Protein AF-A0A9D5SGC6-F1 (afdb_monomer_lite)

Radius of gyration: 24.93 Å; chains: 1; bounding box: 43×73×82 Å

Sequence (195 aa):
MRKTLLVLLTLLLALSVHELPAASSRDKVYLLKKKQDEKCRLSMMRIYEHLKAYHAKKKAFPKLNNYSGLKELVKNGALPGDFVCDAYRGKKNKKLKDMTEKTNPFLYFGGINYAEAQRVCPNIPLLCDKPNSRHLNVLLADGNIISVDFKRMKRKISNCKDIVNLLNELYGYPADILEALRVKAGLMDKQLSGR

pLDDT: mean 79.36, std 16.66, range [38.06, 97.0]

Foldseek 3Di:
DDDDDDDDPPPPDPPPPPPPPDDDPVRVVVVVVVVLVVLQLQLLLLLVVLQVVCCVVPVFQQADKAVVRSVVSVVVPRPQPSHDRPLPPPPDPPGSVPDDSQNRQKTAQHGDNLVVCVVAPQQDFGMWGDDHPFWIWTQTSVRDIDIGTCVPPPDDDDFQLSVLVVSCVVRVDDPVSSVVSNVSRVVSRCVNVVD

Secondary structure (DSSP, 8-state):
-----------S------------HHHHHHHHHHHHHHHHHHHHHHHHHHHHHHHHHHSS--SS-HHHHHHHHHHTT--GGG---TTS-SS----GGG--TTT-SEEE-TT--HHHHHHH-TT-EEEEEPP-SSEEEEEETTS-EEEEEGGG-SS---SHHHHHHHHHHHH---HHHHHHHHHHHHHHHHHHHT-

Structure (mmCIF, N/CA/C/O backbone):
data_AF-A0A9D5SGC6-F1
#
_entry.id   AF-A0A9D5SGC6-F1
#
loop_
_atom_site.group_PDB
_atom_site.id
_atom_site.type_symbol
_atom_site.label_atom_id
_atom_site.label_alt_id
_atom_site.label_comp_id
_atom_site.label_asym_id
_atom_site.label_entity_id
_atom_site.label_seq_id
_atom_site.pdbx_PDB_ins_code
_atom_site.Cartn_x
_atom_site.Cartn_y
_atom_site.Cartn_z
_atom_site.occupancy
_atom_site.B_iso_or_equiv
_atom_site.auth_seq_id
_atom_site.auth_comp_id
_atom_site.auth_asym_id
_atom_site.auth_atom_id
_atom_site.pdbx_PDB_model_num
ATOM 1 N N . MET A 1 1 ? 24.708 -58.547 -65.793 1.00 38.06 1 MET A N 1
ATOM 2 C CA . MET A 1 1 ? 25.658 -57.946 -64.828 1.00 38.06 1 MET A CA 1
ATOM 3 C C . MET A 1 1 ? 25.145 -56.572 -64.414 1.00 38.06 1 MET A C 1
ATOM 5 O O . MET A 1 1 ? 24.751 -55.811 -65.278 1.00 38.06 1 MET A O 1
ATOM 9 N N . ARG A 1 2 ? 25.105 -56.351 -63.094 1.00 46.25 2 ARG A N 1
ATOM 10 C CA . ARG A 1 2 ? 24.808 -55.147 -62.283 1.00 46.25 2 ARG A CA 1
ATOM 11 C C . ARG A 1 2 ? 24.738 -53.756 -62.953 1.00 46.25 2 ARG A C 1
ATOM 13 O O . ARG A 1 2 ? 25.614 -53.433 -63.748 1.00 46.25 2 ARG A O 1
ATOM 20 N N . LYS A 1 3 ? 23.851 -52.928 -62.356 1.00 46.28 3 LYS A N 1
ATOM 21 C CA . LYS A 1 3 ? 23.718 -51.440 -62.281 1.00 46.28 3 LYS A CA 1
ATOM 22 C C . LYS A 1 3 ? 22.331 -51.051 -62.834 1.00 46.28 3 LYS A C 1
ATOM 24 O O . LYS A 1 3 ? 21.999 -51.495 -63.919 1.00 46.28 3 LYS A O 1
ATOM 29 N N . THR A 1 4 ? 21.406 -50.409 -62.109 1.00 51.31 4 THR A N 1
ATOM 30 C CA . THR A 1 4 ? 21.480 -49.076 -61.467 1.00 51.31 4 THR A CA 1
ATOM 31 C C . THR A 1 4 ? 20.263 -48.949 -60.520 1.00 51.31 4 THR A C 1
ATOM 33 O O . THR A 1 4 ? 19.130 -49.025 -60.976 1.00 51.31 4 THR A O 1
ATOM 36 N N . LEU A 1 5 ? 20.394 -49.166 -59.209 1.00 48.34 5 LEU A N 1
ATOM 37 C CA . LEU A 1 5 ? 20.501 -48.177 -58.120 1.00 48.34 5 LEU A CA 1
ATOM 38 C C . LEU A 1 5 ? 19.695 -46.862 -58.271 1.00 48.34 5 LEU A C 1
ATOM 40 O O . LEU A 1 5 ? 20.008 -46.041 -59.122 1.00 48.34 5 LEU A O 1
ATOM 44 N N . LEU A 1 6 ? 18.748 -46.685 -57.336 1.00 51.53 6 LEU A N 1
ATOM 45 C CA . LEU A 1 6 ? 18.187 -45.443 -56.776 1.00 51.53 6 LEU A CA 1
ATOM 46 C C . LEU A 1 6 ? 17.842 -44.299 -57.747 1.00 51.53 6 LEU A C 1
ATOM 48 O O . LEU A 1 6 ? 18.688 -43.476 -58.083 1.00 51.53 6 LEU A O 1
ATOM 52 N N . VAL A 1 7 ? 16.547 -44.126 -58.022 1.00 49.19 7 VAL A N 1
ATOM 53 C CA . VAL A 1 7 ? 15.990 -42.827 -58.424 1.00 49.19 7 VAL A CA 1
ATOM 54 C C . VAL A 1 7 ? 14.860 -42.458 -57.463 1.00 49.19 7 VAL A C 1
ATOM 56 O O . VAL A 1 7 ? 13.760 -42.993 -57.520 1.00 49.19 7 VAL A O 1
ATOM 59 N N . LEU A 1 8 ? 15.219 -41.549 -56.553 1.00 43.22 8 LEU A N 1
ATOM 60 C CA . LEU A 1 8 ? 14.396 -40.500 -55.953 1.00 43.22 8 LEU A CA 1
ATOM 61 C C . LEU A 1 8 ? 13.071 -40.905 -55.285 1.00 43.22 8 LEU A C 1
ATOM 63 O O . LEU A 1 8 ? 11.980 -40.572 -55.737 1.00 43.22 8 LEU A O 1
ATOM 67 N N . LEU A 1 9 ? 13.198 -41.452 -54.075 1.00 43.12 9 LEU A N 1
ATOM 68 C CA . LEU A 1 9 ? 12.221 -41.260 -53.001 1.00 43.12 9 LEU A CA 1
ATOM 69 C C . LEU A 1 9 ? 12.625 -40.022 -52.168 1.00 43.12 9 LEU A C 1
ATOM 71 O O . LEU A 1 9 ? 12.978 -40.126 -50.999 1.00 43.12 9 LEU A O 1
ATOM 75 N N . THR A 1 10 ? 12.653 -38.841 -52.790 1.00 45.88 10 THR A N 1
ATOM 76 C CA . THR A 1 10 ? 12.944 -37.552 -52.122 1.00 45.88 10 THR A CA 1
ATOM 77 C C . THR A 1 10 ? 11.908 -36.506 -52.517 1.00 45.88 10 THR A C 1
ATOM 79 O O . THR A 1 10 ? 12.240 -35.424 -52.989 1.00 45.88 10 THR A O 1
ATOM 82 N N . LEU A 1 11 ? 10.630 -36.851 -52.361 1.00 42.88 11 LEU A N 1
ATOM 83 C CA . LEU A 1 11 ? 9.509 -35.932 -52.573 1.00 42.88 11 LEU A CA 1
ATOM 84 C C . LEU A 1 11 ? 8.551 -35.925 -51.373 1.00 42.88 11 LEU A C 1
ATOM 86 O O . LEU A 1 11 ? 7.343 -35.871 -51.529 1.00 42.88 11 LEU A O 1
ATOM 90 N N . LEU A 1 12 ? 9.084 -36.026 -50.158 1.00 45.16 12 LEU A N 1
ATOM 91 C CA . LEU A 1 12 ? 8.328 -35.930 -48.909 1.00 45.16 12 LEU A CA 1
ATOM 92 C C . LEU A 1 12 ? 9.273 -35.329 -47.875 1.00 45.16 12 LEU A C 1
ATOM 94 O O . LEU A 1 12 ? 10.064 -36.059 -47.297 1.00 45.16 12 LEU A O 1
ATOM 98 N N . LEU A 1 13 ? 9.249 -33.997 -47.762 1.00 46.09 13 LEU A N 1
ATOM 99 C CA . LEU A 1 13 ? 9.717 -33.142 -46.650 1.00 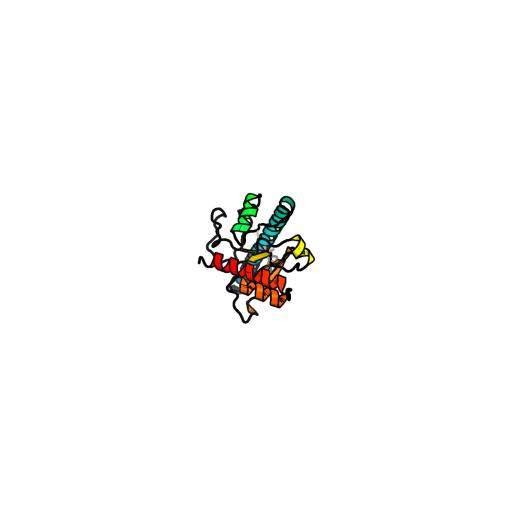46.09 13 LEU A CA 1
ATOM 100 C C . LEU A 1 13 ? 9.983 -31.712 -47.166 1.00 46.09 13 LEU A C 1
ATOM 102 O O . LEU A 1 13 ? 10.935 -31.051 -46.761 1.00 46.09 13 LEU A O 1
ATOM 106 N N . ALA A 1 14 ? 9.107 -31.173 -48.022 1.00 46.75 14 ALA A N 1
ATOM 107 C CA . ALA A 1 14 ? 8.903 -29.727 -48.040 1.00 46.75 14 ALA A CA 1
ATOM 108 C C . ALA A 1 14 ? 8.068 -29.395 -46.797 1.00 46.75 14 ALA A C 1
ATOM 110 O O . ALA A 1 14 ? 6.856 -29.203 -46.858 1.00 46.75 14 ALA A O 1
ATOM 111 N N . LEU A 1 15 ? 8.731 -29.459 -45.640 1.00 45.34 15 LEU A N 1
ATOM 112 C CA . LEU A 1 15 ? 8.231 -28.926 -44.387 1.00 45.34 15 LEU A CA 1
ATOM 113 C C . LEU A 1 15 ? 7.862 -27.475 -44.661 1.00 45.34 15 LEU A C 1
ATOM 115 O O . LEU A 1 15 ? 8.725 -26.629 -44.885 1.00 45.34 15 LEU A O 1
ATOM 119 N N . SER A 1 16 ? 6.566 -27.202 -44.647 1.00 49.44 16 SER A N 1
ATOM 120 C CA . SER A 1 16 ? 6.018 -25.873 -44.474 1.00 49.44 16 SER A CA 1
ATOM 121 C C . SER A 1 16 ? 6.442 -25.369 -43.095 1.00 49.44 16 SER A C 1
ATOM 123 O O . SER A 1 16 ? 5.664 -25.405 -42.140 1.00 49.44 16 SER A O 1
ATOM 125 N N . VAL A 1 17 ? 7.699 -24.936 -42.983 1.00 52.84 17 VAL A N 1
ATOM 126 C CA . VAL A 1 17 ? 8.181 -24.105 -41.887 1.00 52.84 17 VAL A CA 1
ATOM 127 C C . VAL A 1 17 ? 7.438 -22.787 -42.049 1.00 52.84 17 VAL A C 1
ATOM 129 O O . VAL A 1 17 ? 7.875 -21.882 -42.749 1.00 52.84 17 VAL A O 1
ATOM 132 N N . HIS A 1 18 ? 6.242 -22.713 -41.470 1.00 45.16 18 HIS A N 1
ATOM 133 C CA . HIS A 1 18 ? 5.611 -21.433 -41.213 1.00 45.16 18 HIS A CA 1
ATOM 134 C C . HIS A 1 18 ? 6.528 -20.745 -40.208 1.00 45.16 18 HIS A C 1
ATOM 136 O O . HIS A 1 18 ? 6.517 -21.075 -39.020 1.00 45.16 18 HIS A O 1
ATOM 142 N N . GLU A 1 19 ? 7.391 -19.860 -40.703 1.00 49.84 19 GLU A N 1
ATOM 143 C CA . GLU A 1 19 ? 8.139 -18.938 -39.866 1.00 49.84 19 GLU A CA 1
ATOM 144 C C . GLU A 1 19 ? 7.118 -18.173 -39.024 1.00 49.84 19 GLU A C 1
ATOM 146 O O . GLU A 1 19 ? 6.373 -17.323 -39.515 1.00 49.84 19 GLU A O 1
ATOM 151 N N . LEU A 1 20 ? 7.031 -18.529 -37.740 1.00 54.72 20 LEU A N 1
ATOM 152 C CA . LEU A 1 20 ? 6.287 -17.747 -36.766 1.00 54.72 20 LEU A CA 1
ATOM 153 C C . LEU A 1 20 ? 6.844 -16.319 -36.832 1.00 54.72 20 LEU A C 1
ATOM 155 O O . LEU A 1 20 ? 8.052 -16.145 -36.637 1.00 54.72 20 LEU A O 1
ATOM 159 N N . PRO A 1 21 ? 6.011 -15.299 -37.103 1.00 55.56 21 PRO A N 1
ATOM 160 C CA . PRO A 1 21 ? 6.498 -13.941 -37.255 1.00 55.56 21 PRO A CA 1
ATOM 161 C C . PRO A 1 21 ? 7.218 -13.532 -35.971 1.00 55.56 21 PRO A C 1
ATOM 163 O O . PRO A 1 21 ? 6.662 -13.589 -34.869 1.00 55.56 21 PRO A O 1
ATOM 166 N N . ALA A 1 22 ? 8.490 -13.159 -36.109 1.00 57.34 22 ALA A N 1
ATOM 167 C CA . ALA A 1 22 ? 9.314 -12.732 -34.995 1.00 57.34 22 ALA A CA 1
ATOM 168 C C . ALA A 1 22 ? 8.639 -11.540 -34.300 1.00 57.34 22 ALA A C 1
ATOM 170 O O . ALA A 1 22 ? 8.523 -10.459 -34.876 1.00 57.34 22 ALA A O 1
ATOM 171 N N . ALA A 1 23 ? 8.188 -11.743 -33.057 1.00 60.25 23 ALA A N 1
ATOM 172 C CA . ALA A 1 23 ? 7.525 -10.709 -32.267 1.00 60.25 23 ALA A CA 1
ATOM 173 C C . ALA A 1 23 ? 8.346 -9.410 -32.278 1.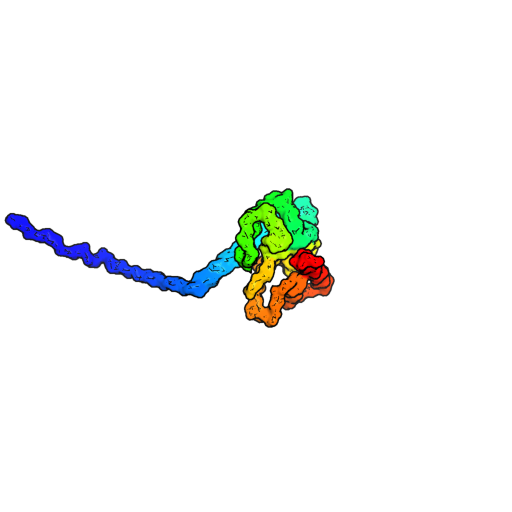00 60.25 23 ALA A C 1
ATOM 175 O O . ALA A 1 23 ? 9.556 -9.430 -31.996 1.00 60.25 23 ALA A O 1
ATOM 176 N N . SER A 1 24 ? 7.688 -8.291 -32.591 1.00 70.56 24 SER A N 1
ATOM 177 C CA . SER A 1 24 ? 8.352 -6.999 -32.733 1.00 70.56 24 SER A CA 1
ATOM 178 C C . SER A 1 24 ? 9.044 -6.597 -31.424 1.00 70.56 24 SER A C 1
ATOM 180 O O . SER A 1 24 ? 8.679 -7.027 -30.322 1.00 70.56 24 SER A O 1
ATOM 182 N N . SER A 1 25 ? 10.056 -5.731 -31.506 1.00 70.62 25 SER A N 1
ATOM 183 C CA . SER A 1 25 ? 10.753 -5.213 -30.318 1.00 70.62 25 SER A CA 1
ATOM 184 C C . SER A 1 25 ? 9.795 -4.548 -29.315 1.00 70.62 25 SER A C 1
ATOM 186 O O . SER A 1 25 ? 10.023 -4.613 -28.105 1.00 70.62 25 SER A O 1
ATOM 188 N N . ARG A 1 26 ? 8.680 -3.973 -29.791 1.00 69.88 26 ARG A N 1
ATOM 189 C CA . ARG A 1 26 ? 7.622 -3.383 -28.956 1.00 69.88 26 ARG A CA 1
ATOM 190 C C . ARG A 1 26 ? 6.831 -4.444 -28.189 1.00 69.88 26 ARG A C 1
ATOM 192 O O . ARG A 1 26 ? 6.590 -4.252 -26.995 1.00 69.88 26 ARG A O 1
ATOM 199 N N . ASP A 1 27 ? 6.521 -5.573 -28.819 1.00 73.75 27 ASP A N 1
ATOM 200 C CA . ASP A 1 27 ? 5.776 -6.674 -28.194 1.00 73.75 27 ASP A CA 1
ATOM 201 C C . ASP A 1 27 ? 6.595 -7.341 -27.090 1.00 73.75 27 ASP A C 1
ATOM 203 O O . ASP A 1 27 ? 6.102 -7.564 -25.983 1.00 73.75 27 ASP A O 1
ATOM 207 N N . LYS A 1 28 ? 7.896 -7.556 -27.328 1.00 74.25 28 LYS A N 1
ATOM 208 C CA . LYS A 1 28 ? 8.820 -8.075 -26.305 1.00 74.25 28 LYS A CA 1
ATOM 209 C C . LYS A 1 28 ? 8.895 -7.148 -25.087 1.00 74.25 28 LYS A C 1
ATOM 211 O O . LYS A 1 28 ? 8.837 -7.604 -23.945 1.00 74.25 28 LYS A O 1
ATOM 216 N N . VAL A 1 29 ? 8.975 -5.836 -25.318 1.00 76.06 29 VAL A N 1
ATOM 217 C CA . VAL A 1 29 ? 8.999 -4.818 -24.256 1.00 76.06 29 VAL A CA 1
ATOM 218 C C . VAL A 1 29 ? 7.672 -4.762 -23.490 1.00 76.06 29 VAL A C 1
ATOM 220 O O . VAL A 1 29 ? 7.682 -4.537 -22.279 1.00 76.06 29 VAL A O 1
ATOM 223 N N . TYR A 1 30 ? 6.537 -4.949 -24.161 1.00 76.38 30 TYR A N 1
ATOM 224 C CA . TYR A 1 30 ? 5.226 -5.032 -23.518 1.00 76.38 30 TYR A CA 1
ATOM 225 C C . TYR A 1 30 ? 5.111 -6.285 -22.636 1.00 76.38 30 TYR A C 1
ATOM 227 O O . TYR A 1 30 ? 4.797 -6.169 -21.449 1.00 76.38 30 TYR A O 1
ATOM 235 N N . LEU A 1 31 ? 5.466 -7.458 -23.168 1.00 78.38 31 LEU A N 1
ATOM 236 C CA . LEU A 1 31 ? 5.416 -8.736 -22.452 1.00 78.38 31 LEU A CA 1
ATOM 237 C C . LEU A 1 31 ? 6.304 -8.750 -21.204 1.00 78.38 31 LEU A C 1
ATOM 239 O O . LEU A 1 31 ? 5.868 -9.202 -20.147 1.00 78.38 31 LEU A O 1
ATOM 243 N N . LEU A 1 32 ? 7.527 -8.218 -21.288 1.00 76.81 32 LEU A N 1
ATOM 244 C CA . LEU A 1 32 ? 8.422 -8.111 -20.129 1.00 76.81 32 LEU A CA 1
ATOM 245 C C . LEU A 1 32 ? 7.795 -7.295 -18.998 1.00 76.81 32 LEU A C 1
ATOM 247 O O . LEU A 1 32 ? 7.901 -7.664 -17.833 1.00 76.81 32 LEU A O 1
ATOM 251 N N . LYS A 1 33 ? 7.115 -6.201 -19.336 1.00 74.88 33 LYS A N 1
ATOM 252 C CA . LYS A 1 33 ? 6.504 -5.315 -18.344 1.00 74.88 33 LYS A CA 1
ATOM 253 C C . LYS A 1 33 ? 5.254 -5.920 -17.728 1.00 74.88 33 LYS A C 1
ATOM 255 O O . LYS A 1 33 ? 5.074 -5.792 -16.526 1.00 74.88 33 LYS A O 1
ATOM 260 N N . LYS A 1 34 ? 4.447 -6.627 -18.525 1.00 80.44 34 LYS A N 1
ATOM 261 C CA . LYS A 1 34 ? 3.320 -7.418 -18.020 1.00 80.44 34 LYS A CA 1
ATOM 262 C C . LYS A 1 34 ? 3.797 -8.466 -17.007 1.00 80.44 34 LYS A C 1
ATOM 264 O O . LYS A 1 34 ? 3.238 -8.562 -15.925 1.00 80.44 34 LYS A O 1
ATOM 269 N N . LYS A 1 35 ? 4.893 -9.174 -17.307 1.00 81.06 35 LYS A N 1
ATOM 270 C CA . LYS A 1 35 ? 5.509 -10.127 -16.366 1.00 81.06 35 LYS A CA 1
ATOM 271 C C . LYS A 1 35 ? 6.028 -9.457 -15.089 1.00 81.06 35 LYS A C 1
ATOM 273 O O . LYS A 1 35 ? 5.924 -10.032 -14.013 1.00 81.06 35 LYS A O 1
ATOM 278 N N . GLN A 1 36 ? 6.621 -8.266 -15.189 1.00 78.81 36 GLN A N 1
ATOM 279 C CA . GLN A 1 36 ? 7.083 -7.514 -14.011 1.00 78.81 36 GLN A CA 1
ATOM 280 C C . GLN A 1 36 ? 5.917 -7.095 -13.112 1.00 78.81 36 GLN A C 1
ATOM 282 O O . GLN A 1 36 ? 6.016 -7.223 -11.896 1.00 78.81 36 GLN A O 1
ATOM 287 N N . ASP A 1 37 ? 4.828 -6.628 -13.717 1.00 81.56 37 ASP A N 1
ATOM 288 C CA . ASP A 1 37 ? 3.602 -6.249 -13.022 1.00 81.56 37 ASP A CA 1
ATOM 289 C C . ASP A 1 37 ? 2.965 -7.434 -12.284 1.00 81.56 37 ASP A C 1
ATOM 291 O O . ASP A 1 37 ? 2.689 -7.370 -11.088 1.00 81.56 37 ASP A O 1
ATOM 295 N N . GLU A 1 38 ? 2.835 -8.565 -12.974 1.00 85.25 38 GLU A N 1
ATOM 296 C CA . GLU A 1 38 ? 2.316 -9.806 -12.403 1.00 85.25 38 GLU A CA 1
ATOM 297 C C . GLU A 1 38 ? 3.117 -10.258 -11.174 1.00 85.25 38 GLU A C 1
ATOM 299 O O . GLU A 1 38 ? 2.533 -10.610 -10.150 1.00 85.25 38 GLU A O 1
ATOM 304 N N . LYS A 1 39 ? 4.452 -10.161 -11.216 1.00 83.06 39 LYS A N 1
ATOM 305 C CA . LYS A 1 39 ? 5.291 -10.444 -10.042 1.00 83.06 39 LYS A CA 1
ATOM 306 C C . LYS A 1 39 ? 4.995 -9.511 -8.868 1.00 83.06 39 LYS A C 1
ATOM 308 O O . LYS A 1 39 ? 4.896 -9.994 -7.744 1.00 83.06 39 LYS A O 1
ATOM 313 N N . CYS A 1 40 ? 4.837 -8.206 -9.117 1.00 85.25 40 CYS A N 1
ATOM 314 C CA . CYS A 1 40 ? 4.480 -7.251 -8.066 1.00 85.25 40 CYS A CA 1
ATOM 315 C C . CYS A 1 40 ? 3.155 -7.655 -7.406 1.00 85.25 40 CYS A C 1
ATOM 317 O O . CYS A 1 40 ? 3.082 -7.732 -6.181 1.00 85.25 40 CYS A O 1
ATOM 319 N N . ARG A 1 41 ? 2.139 -7.990 -8.212 1.00 89.88 41 ARG A N 1
ATOM 320 C CA . ARG A 1 41 ? 0.823 -8.436 -7.729 1.00 89.88 41 ARG A CA 1
ATOM 321 C C . ARG A 1 41 ? 0.914 -9.733 -6.922 1.00 89.88 41 ARG A C 1
ATOM 323 O O . ARG A 1 41 ? 0.359 -9.801 -5.830 1.00 89.88 41 ARG A O 1
ATOM 330 N N . LEU A 1 42 ? 1.665 -10.728 -7.396 1.00 88.31 42 LEU A N 1
ATOM 331 C CA . LEU A 1 42 ? 1.898 -11.975 -6.657 1.00 88.31 42 LEU A CA 1
ATOM 332 C C . LEU A 1 42 ? 2.564 -11.718 -5.299 1.00 88.31 42 LEU A C 1
ATOM 334 O O . LEU A 1 42 ? 2.163 -12.303 -4.294 1.00 88.31 42 LEU A O 1
ATOM 338 N N . SER A 1 43 ? 3.544 -10.814 -5.237 1.00 87.88 43 SER A N 1
ATOM 339 C CA . SER A 1 43 ? 4.153 -10.415 -3.967 1.00 87.88 43 SER A CA 1
ATOM 340 C C . SER A 1 43 ? 3.174 -9.682 -3.051 1.00 87.88 43 SER A C 1
ATOM 342 O O . SER A 1 43 ? 3.171 -9.958 -1.855 1.00 87.88 43 SER A O 1
ATOM 344 N N . MET A 1 44 ? 2.303 -8.814 -3.574 1.00 91.44 44 MET A N 1
ATOM 345 C CA . MET A 1 44 ? 1.242 -8.187 -2.772 1.00 91.44 44 MET A CA 1
ATOM 346 C C . MET A 1 44 ? 0.274 -9.219 -2.192 1.00 91.44 44 MET A C 1
ATOM 348 O O . MET A 1 44 ? -0.052 -9.134 -1.012 1.00 91.44 44 MET A O 1
ATOM 352 N N . MET A 1 45 ? -0.139 -10.218 -2.979 1.00 91.94 45 MET A N 1
ATOM 353 C CA . MET A 1 45 ? -0.989 -11.308 -2.487 1.00 91.94 45 MET A CA 1
ATOM 354 C C . MET A 1 45 ? -0.300 -12.085 -1.362 1.00 91.94 45 MET A C 1
ATOM 356 O O . MET A 1 45 ? -0.907 -12.346 -0.329 1.00 91.94 45 MET A O 1
ATOM 360 N N . ARG A 1 46 ? 0.993 -12.398 -1.504 1.00 89.31 46 ARG A N 1
ATOM 361 C CA . ARG A 1 46 ? 1.762 -13.051 -0.430 1.00 89.31 46 ARG A CA 1
ATOM 362 C C . ARG A 1 46 ? 1.849 -12.183 0.824 1.00 89.31 46 ARG A C 1
ATOM 364 O O . ARG A 1 46 ? 1.657 -12.688 1.927 1.00 89.31 46 ARG A O 1
ATOM 371 N N . ILE A 1 47 ? 2.093 -10.877 0.674 1.00 89.88 47 ILE A N 1
ATOM 372 C CA . ILE A 1 47 ? 2.063 -9.929 1.801 1.00 89.88 47 ILE A CA 1
ATOM 373 C C . ILE A 1 47 ? 0.687 -9.952 2.472 1.00 89.88 47 ILE A C 1
ATOM 375 O O . ILE A 1 47 ? 0.619 -9.986 3.699 1.00 89.88 47 ILE A O 1
ATOM 379 N N . TYR A 1 48 ? -0.397 -9.977 1.695 1.00 92.69 48 TYR A N 1
ATOM 380 C CA . TYR A 1 48 ? -1.758 -10.051 2.220 1.00 92.69 48 TYR A CA 1
ATOM 381 C C . TYR A 1 48 ? -2.000 -11.317 3.048 1.00 92.69 48 TYR A C 1
ATOM 383 O O . TYR A 1 48 ? -2.527 -11.232 4.156 1.00 92.69 48 TYR A O 1
ATOM 391 N N . GLU A 1 49 ? -1.551 -12.482 2.577 1.00 90.81 49 GLU A N 1
ATOM 392 C CA . GLU A 1 49 ? -1.633 -13.725 3.355 1.00 90.81 49 GLU A CA 1
ATOM 393 C C . GLU A 1 49 ? -0.866 -13.623 4.682 1.00 90.81 49 GLU A C 1
ATOM 395 O O . GLU A 1 49 ? -1.379 -14.009 5.736 1.00 90.81 49 GLU A O 1
ATOM 400 N N . HIS A 1 50 ? 0.325 -13.019 4.674 1.00 90.75 50 HIS A N 1
ATOM 401 C CA . HIS A 1 50 ? 1.073 -12.770 5.907 1.00 90.75 50 HIS A CA 1
ATOM 402 C C . HIS A 1 50 ? 0.387 -11.761 6.832 1.00 90.75 50 HIS A C 1
ATOM 404 O O . HIS A 1 50 ? 0.410 -11.950 8.049 1.00 90.75 50 HIS A O 1
ATOM 410 N N . LEU A 1 51 ? -0.255 -10.722 6.290 1.00 91.56 51 LEU A N 1
ATOM 411 C CA . LEU A 1 51 ? -1.066 -9.781 7.064 1.00 91.56 51 LEU A CA 1
ATOM 412 C C . LEU A 1 51 ? -2.243 -10.499 7.733 1.00 91.56 51 LEU A C 1
ATOM 414 O O . LEU A 1 51 ? -2.451 -10.327 8.935 1.00 91.56 51 LEU A O 1
ATOM 418 N N . LYS A 1 52 ? -2.965 -11.360 7.006 1.00 91.44 52 LYS A N 1
ATOM 419 C CA . LYS A 1 52 ? -4.054 -12.178 7.565 1.00 91.44 52 LYS A CA 1
ATOM 420 C C . LYS A 1 52 ? -3.557 -13.116 8.664 1.00 91.44 52 LYS A C 1
ATOM 422 O O . LYS A 1 52 ? -4.159 -13.168 9.736 1.00 91.44 52 LYS A O 1
ATOM 427 N N . ALA A 1 53 ? -2.435 -13.804 8.449 1.00 90.06 53 ALA A N 1
ATOM 428 C CA . ALA A 1 53 ? -1.830 -14.669 9.461 1.00 90.06 53 ALA A CA 1
ATOM 429 C C . ALA A 1 53 ? -1.378 -13.882 10.706 1.00 90.06 53 ALA A C 1
ATOM 431 O O . ALA A 1 53 ? -1.571 -14.333 11.838 1.00 90.06 53 ALA A O 1
ATOM 432 N N . TYR A 1 54 ? -0.814 -12.686 10.513 1.00 90.94 54 TYR A N 1
ATOM 433 C CA . TYR A 1 54 ? -0.450 -11.779 11.599 1.00 90.94 54 TYR A CA 1
ATOM 434 C C . TYR A 1 54 ? -1.693 -11.341 12.386 1.00 90.94 54 TYR A C 1
ATOM 436 O O . TYR A 1 54 ? -1.719 -11.468 13.610 1.00 90.94 54 TYR A O 1
ATOM 444 N N . HIS A 1 55 ? -2.757 -10.918 11.698 1.00 90.94 55 HIS A N 1
ATOM 445 C CA . HIS A 1 55 ? -4.034 -10.548 12.310 1.00 90.94 55 HIS A CA 1
ATOM 446 C C . HIS A 1 55 ? -4.670 -11.702 13.088 1.00 90.94 55 HIS A C 1
ATOM 448 O O . HIS A 1 55 ? -5.132 -11.500 14.207 1.00 90.94 55 HIS A O 1
ATOM 454 N N . ALA A 1 56 ? -4.651 -12.926 12.556 1.00 90.31 56 ALA A N 1
ATOM 455 C CA . ALA A 1 56 ? -5.195 -14.091 13.251 1.00 90.31 56 ALA A CA 1
ATOM 456 C C . ALA A 1 56 ? -4.555 -14.284 14.642 1.00 90.31 56 ALA A C 1
ATOM 458 O O . ALA A 1 56 ? -5.267 -14.575 15.610 1.00 90.31 56 ALA A O 1
ATOM 459 N N . LYS A 1 57 ? -3.238 -14.043 14.741 1.00 90.44 57 LYS A N 1
ATOM 460 C CA . LYS A 1 57 ? -2.436 -14.166 15.969 1.00 90.44 57 LYS A CA 1
ATOM 461 C C . LYS A 1 57 ? -2.509 -12.939 16.882 1.00 90.44 57 LYS A C 1
ATOM 463 O O . LYS A 1 57 ? -2.534 -13.090 18.098 1.00 90.44 57 LYS A O 1
ATOM 468 N N . LYS A 1 58 ? -2.482 -11.729 16.318 1.00 90.56 58 LYS A N 1
ATOM 469 C CA . LYS A 1 58 ? -2.322 -10.462 17.062 1.00 90.56 58 LYS A CA 1
ATOM 470 C C . LYS A 1 58 ? -3.601 -9.631 17.169 1.00 90.56 58 LYS A C 1
ATOM 472 O O . LYS A 1 58 ? -3.588 -8.609 17.843 1.00 90.56 58 LYS A O 1
ATOM 477 N N . LYS A 1 59 ? -4.681 -10.053 16.505 1.00 90.12 59 LYS A N 1
ATOM 478 C CA . LYS A 1 59 ? -5.978 -9.356 16.405 1.00 90.12 59 LYS A CA 1
ATOM 479 C C . LYS A 1 59 ? -5.885 -7.927 15.850 1.00 90.12 59 LYS A C 1
ATOM 481 O O . LYS A 1 59 ? -6.772 -7.114 16.064 1.00 90.12 59 LYS A O 1
ATOM 486 N N . ALA A 1 60 ? -4.803 -7.624 15.137 1.00 90.19 60 ALA A N 1
ATOM 487 C CA . ALA A 1 60 ? -4.553 -6.350 14.477 1.00 90.19 60 ALA A CA 1
ATOM 488 C C . ALA A 1 60 ? -3.519 -6.550 13.364 1.00 90.19 60 ALA A C 1
ATOM 490 O O . ALA A 1 60 ? -2.732 -7.494 13.423 1.00 90.19 60 ALA A O 1
ATOM 491 N N . PHE A 1 61 ? -3.490 -5.657 12.377 1.00 92.44 61 PHE A N 1
ATOM 492 C CA . PHE A 1 61 ? -2.357 -5.538 11.458 1.00 92.44 61 PHE A CA 1
ATOM 493 C C . PHE A 1 61 ? -1.186 -4.769 12.098 1.00 92.44 61 PHE A C 1
ATOM 495 O O . PHE A 1 61 ? -1.394 -4.063 13.092 1.00 92.44 61 PHE A O 1
ATOM 502 N N . PRO A 1 62 ? 0.047 -4.890 11.560 1.00 93.19 62 PRO A N 1
ATOM 503 C CA . PRO A 1 62 ? 1.180 -4.074 11.994 1.00 93.19 62 PRO A CA 1
ATOM 504 C C . PRO A 1 62 ? 0.840 -2.581 12.000 1.00 93.19 62 PRO A C 1
ATOM 506 O O . PRO A 1 62 ? 0.222 -2.061 11.071 1.00 93.19 62 PRO A O 1
ATOM 509 N N . LYS A 1 63 ? 1.220 -1.878 13.071 1.00 93.69 63 LYS A N 1
ATOM 510 C CA . LYS A 1 63 ? 0.796 -0.484 13.286 1.00 93.69 63 LYS A CA 1
ATOM 511 C C . LYS A 1 63 ? 1.617 0.516 12.478 1.00 93.69 63 LYS A C 1
ATOM 513 O O . LYS A 1 63 ? 1.097 1.556 12.078 1.00 93.69 63 LYS A O 1
ATOM 518 N N . LEU A 1 64 ? 2.897 0.216 12.274 1.00 92.88 64 LEU A N 1
ATOM 519 C CA . LEU A 1 64 ? 3.833 1.110 11.603 1.00 92.88 64 LEU A CA 1
ATOM 520 C C . LEU A 1 64 ? 3.606 1.107 10.088 1.00 92.88 64 LEU A C 1
ATOM 522 O O . LEU A 1 64 ? 3.210 0.101 9.510 1.00 92.88 64 LEU A O 1
ATOM 526 N N . ASN A 1 65 ? 3.871 2.236 9.438 1.00 92.88 65 ASN A N 1
ATOM 527 C CA . ASN A 1 65 ? 3.750 2.348 7.986 1.00 92.88 65 ASN A CA 1
ATOM 528 C C . ASN A 1 65 ? 4.989 1.792 7.265 1.00 92.88 65 ASN A C 1
ATOM 530 O O . ASN A 1 65 ? 6.029 1.544 7.880 1.00 92.88 65 AS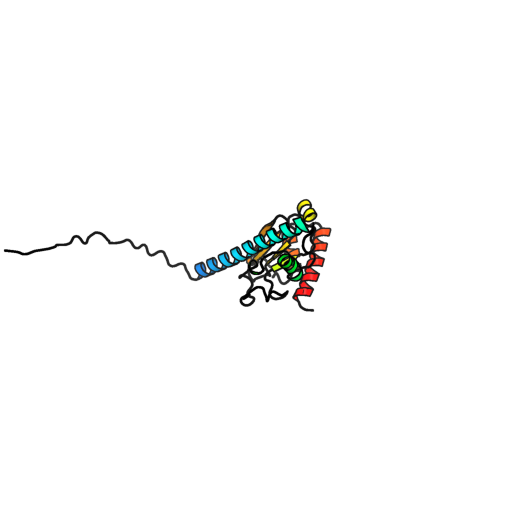N A O 1
ATOM 534 N N . ASN A 1 66 ? 4.877 1.672 5.941 1.00 90.25 66 ASN A N 1
ATOM 535 C CA . ASN A 1 66 ? 5.971 1.383 5.015 1.00 90.25 66 ASN A CA 1
ATOM 536 C C . ASN A 1 66 ? 6.818 0.169 5.442 1.00 90.25 66 ASN A C 1
ATOM 538 O O . ASN A 1 66 ? 6.274 -0.867 5.832 1.00 90.25 66 ASN A O 1
ATOM 542 N N . TYR A 1 67 ? 8.146 0.255 5.320 1.00 87.81 67 TYR A N 1
ATOM 543 C CA . TYR A 1 67 ? 9.017 -0.875 5.616 1.00 87.81 67 TYR A CA 1
ATOM 544 C C . TYR A 1 67 ? 8.967 -1.256 7.096 1.00 87.81 67 TYR A C 1
ATOM 546 O O . TYR A 1 67 ? 8.977 -2.442 7.417 1.00 87.81 67 TYR A O 1
ATOM 554 N N . SER A 1 68 ? 8.865 -0.275 7.991 1.00 88.88 68 SER A N 1
ATOM 555 C CA . SER A 1 68 ? 8.798 -0.506 9.434 1.00 88.88 68 SER A CA 1
ATOM 556 C C . SER A 1 68 ? 7.653 -1.446 9.825 1.00 88.88 68 SER A C 1
ATOM 558 O O . SER A 1 68 ? 7.880 -2.367 10.608 1.00 88.88 68 SER A O 1
ATOM 560 N N . GLY A 1 69 ? 6.467 -1.290 9.226 1.00 90.25 69 GLY A N 1
ATOM 561 C CA . GLY A 1 69 ? 5.345 -2.216 9.427 1.00 90.25 69 GLY A CA 1
ATOM 562 C C . GLY A 1 69 ? 5.561 -3.581 8.782 1.00 90.25 69 GLY A C 1
ATOM 563 O O . GLY A 1 69 ? 5.362 -4.615 9.418 1.00 90.25 69 GLY A O 1
ATOM 564 N N . LEU A 1 70 ? 6.039 -3.613 7.535 1.00 88.75 70 LEU A N 1
ATOM 565 C CA . LEU A 1 70 ? 6.298 -4.875 6.828 1.00 88.75 70 LEU A CA 1
ATOM 566 C C . LEU A 1 70 ? 7.395 -5.716 7.503 1.00 88.75 70 LEU A C 1
ATOM 568 O O . LEU A 1 70 ? 7.341 -6.946 7.477 1.00 88.75 70 LEU A O 1
ATOM 572 N N . LYS A 1 71 ? 8.364 -5.082 8.172 1.00 86.62 71 LYS A N 1
ATOM 573 C CA . LYS A 1 71 ? 9.406 -5.760 8.956 1.00 86.62 71 LYS A CA 1
ATOM 574 C C . LYS A 1 71 ? 8.823 -6.565 10.122 1.00 86.62 71 LYS A C 1
ATOM 576 O O . LYS A 1 71 ? 9.412 -7.573 10.517 1.00 86.62 71 LYS A O 1
ATOM 581 N N . GLU A 1 72 ? 7.669 -6.171 10.662 1.00 88.25 72 GLU A N 1
ATOM 582 C CA . GLU A 1 72 ? 6.973 -6.949 11.693 1.00 88.25 72 GLU A CA 1
ATOM 583 C C . GLU A 1 72 ? 6.440 -8.280 11.145 1.00 88.25 72 GLU A C 1
ATOM 585 O O . GLU A 1 72 ? 6.440 -9.276 11.870 1.00 88.25 72 GLU A O 1
ATOM 590 N N . LEU A 1 73 ? 6.064 -8.343 9.862 1.00 84.62 73 LEU A N 1
ATOM 591 C CA . LEU A 1 73 ? 5.651 -9.594 9.214 1.00 84.62 73 LEU A CA 1
ATOM 592 C C . LEU A 1 73 ? 6.825 -10.573 9.111 1.00 84.62 73 LEU A C 1
ATOM 594 O O . LEU A 1 73 ? 6.677 -11.752 9.430 1.00 84.62 73 LEU A O 1
ATOM 598 N N . VAL A 1 74 ? 8.013 -10.069 8.757 1.00 76.62 74 VAL A N 1
ATOM 599 C CA . VAL A 1 74 ? 9.247 -10.872 8.672 1.00 76.62 74 VAL A CA 1
ATOM 600 C C . VAL A 1 74 ? 9.609 -11.483 10.026 1.00 76.62 74 VAL A C 1
ATOM 602 O O . VAL A 1 74 ? 9.917 -12.669 10.113 1.00 76.62 74 VAL A O 1
ATOM 605 N N . LYS A 1 75 ? 9.496 -10.708 11.114 1.00 72.50 75 LYS A N 1
ATOM 606 C CA . LYS A 1 75 ? 9.726 -11.215 12.480 1.00 72.50 75 LYS A CA 1
ATOM 607 C C . LYS A 1 75 ? 8.760 -12.335 12.888 1.00 72.50 75 LYS A C 1
ATOM 609 O O . LYS A 1 75 ? 9.078 -13.092 13.796 1.00 72.50 75 LYS A O 1
ATOM 614 N N . ASN A 1 76 ? 7.601 -12.444 12.237 1.00 69.12 76 ASN A N 1
ATOM 615 C CA . ASN A 1 76 ? 6.571 -13.444 12.534 1.00 69.12 76 ASN A CA 1
ATOM 616 C C . ASN A 1 76 ? 6.553 -14.621 11.544 1.00 69.12 76 ASN A C 1
ATOM 618 O O . ASN A 1 76 ? 5.555 -15.341 11.465 1.00 69.12 76 ASN A O 1
ATOM 622 N N . GLY A 1 77 ? 7.656 -14.834 10.819 1.00 66.75 77 GLY A N 1
ATOM 623 C CA . GLY A 1 77 ? 7.846 -15.986 9.938 1.00 66.75 77 GLY A CA 1
ATOM 624 C C . GLY A 1 77 ? 7.524 -15.734 8.465 1.00 66.75 77 GLY A C 1
ATOM 625 O O . GLY A 1 77 ? 7.550 -16.686 7.691 1.00 66.75 77 GLY A O 1
ATOM 626 N N . ALA A 1 78 ? 7.241 -14.491 8.051 1.00 65.44 78 ALA A N 1
ATOM 627 C CA . ALA A 1 78 ? 7.222 -14.161 6.626 1.00 65.44 78 ALA A CA 1
ATOM 628 C C . ALA A 1 78 ? 8.646 -14.225 6.060 1.00 65.44 78 ALA A C 1
ATOM 630 O O . ALA A 1 78 ? 9.577 -13.671 6.658 1.00 65.44 78 ALA A O 1
ATOM 631 N N . LEU A 1 79 ? 8.838 -14.900 4.921 1.00 58.78 79 LEU A N 1
ATOM 632 C CA . LEU A 1 79 ? 10.173 -15.005 4.355 1.00 58.78 79 LEU A CA 1
ATOM 633 C C . LEU A 1 79 ? 10.555 -13.672 3.725 1.00 58.78 79 LEU A C 1
ATOM 635 O O . LEU A 1 79 ? 9.795 -13.114 2.932 1.00 58.78 79 LEU A O 1
ATOM 639 N N . PRO A 1 80 ? 11.767 -13.177 4.014 1.00 55.25 80 PRO A N 1
ATOM 640 C CA . PRO A 1 80 ? 12.226 -11.950 3.420 1.00 55.25 80 PRO A CA 1
ATOM 641 C C . PRO A 1 80 ? 12.123 -12.004 1.879 1.00 55.25 80 PRO A C 1
ATOM 643 O O . PRO A 1 80 ? 11.555 -11.112 1.268 1.00 55.25 80 PRO A O 1
ATOM 646 N N . GLY A 1 81 ? 12.566 -13.096 1.242 1.00 58.47 81 GLY A N 1
ATOM 647 C CA . GLY A 1 81 ? 12.618 -13.287 -0.222 1.00 58.47 81 GLY A CA 1
ATOM 648 C C . GLY A 1 81 ? 11.317 -13.120 -1.018 1.00 58.47 81 GLY A C 1
ATOM 649 O O . GLY A 1 81 ? 11.384 -13.038 -2.244 1.00 58.47 81 GLY A O 1
ATOM 650 N N . ASP A 1 82 ? 10.159 -13.061 -0.364 1.00 62.62 82 ASP A N 1
ATOM 651 C CA . ASP A 1 82 ? 8.858 -13.163 -1.030 1.00 62.62 82 ASP A CA 1
ATOM 652 C C . ASP A 1 82 ? 8.349 -11.846 -1.629 1.00 62.62 82 ASP A C 1
ATOM 654 O O . ASP A 1 82 ? 7.391 -11.844 -2.411 1.00 62.62 82 ASP A O 1
ATOM 658 N N . PHE A 1 83 ? 8.981 -10.722 -1.284 1.00 72.12 83 PHE A N 1
ATOM 659 C CA . PHE A 1 83 ? 8.491 -9.382 -1.608 1.00 72.12 83 PHE A CA 1
ATOM 660 C C . PHE A 1 83 ? 9.334 -8.742 -2.713 1.00 72.12 83 PHE A C 1
ATOM 662 O O . PHE A 1 83 ? 10.302 -8.024 -2.462 1.00 72.12 83 PHE A O 1
ATOM 669 N N . VAL A 1 84 ? 8.957 -9.001 -3.964 1.00 71.12 84 VAL A N 1
ATOM 670 C CA . VAL A 1 84 ? 9.645 -8.507 -5.156 1.00 71.12 84 VAL A CA 1
ATOM 671 C C . VAL A 1 84 ? 8.683 -7.661 -5.978 1.00 71.12 84 VAL A C 1
ATOM 673 O O . VAL A 1 84 ? 7.577 -8.078 -6.300 1.00 71.12 84 VAL A O 1
ATOM 676 N N . CYS A 1 85 ? 9.128 -6.473 -6.377 1.00 73.62 85 CYS A N 1
ATOM 677 C CA . CYS A 1 85 ? 8.467 -5.728 -7.437 1.00 73.62 85 CYS A CA 1
ATOM 678 C C . CYS A 1 85 ? 9.514 -5.124 -8.367 1.00 73.62 85 CYS A C 1
ATOM 680 O O . CYS A 1 85 ? 10.097 -4.075 -8.093 1.00 73.62 85 CYS A O 1
ATOM 682 N N . ASP A 1 86 ? 9.738 -5.808 -9.489 1.00 67.19 86 ASP A N 1
ATOM 683 C CA . ASP A 1 86 ? 10.718 -5.423 -10.510 1.00 67.19 86 ASP A CA 1
ATOM 684 C C . ASP A 1 86 ? 10.317 -4.123 -11.244 1.00 67.19 86 ASP A C 1
ATOM 686 O O . ASP A 1 86 ? 11.135 -3.522 -11.943 1.00 67.19 86 ASP A O 1
ATOM 690 N N . ALA A 1 87 ? 9.064 -3.671 -11.093 1.00 61.00 87 ALA A N 1
ATOM 691 C CA . ALA A 1 87 ? 8.590 -2.400 -11.639 1.00 61.00 87 ALA A CA 1
ATOM 692 C C . ALA A 1 87 ? 9.205 -1.179 -10.923 1.00 61.00 87 ALA A C 1
ATOM 694 O O . ALA A 1 87 ? 9.283 -0.092 -11.507 1.00 61.00 87 ALA A O 1
ATOM 695 N N . TYR A 1 88 ? 9.706 -1.352 -9.693 1.00 63.97 88 TYR A N 1
ATOM 696 C CA . TYR A 1 88 ? 10.487 -0.333 -9.004 1.00 63.97 88 TYR A CA 1
ATOM 697 C C . TYR A 1 88 ? 11.921 -0.323 -9.556 1.00 63.97 88 TYR A C 1
ATOM 699 O O . TYR A 1 88 ? 12.709 -1.234 -9.317 1.00 63.97 88 TYR A O 1
ATOM 707 N N . ARG A 1 89 ? 12.297 0.742 -10.279 1.00 53.34 89 ARG A N 1
ATOM 708 C CA . ARG A 1 89 ? 13.645 0.949 -10.863 1.00 53.34 89 ARG A CA 1
ATOM 709 C C . ARG A 1 89 ? 14.757 1.205 -9.824 1.00 53.34 89 ARG A C 1
ATOM 711 O O . ARG A 1 89 ? 15.828 1.703 -10.171 1.00 53.34 89 ARG A O 1
ATOM 718 N N . GLY A 1 90 ? 14.529 0.885 -8.553 1.00 50.19 90 GLY A N 1
ATOM 719 C CA . GLY A 1 90 ? 15.571 0.868 -7.536 1.00 50.19 90 GLY A CA 1
ATOM 720 C C . GLY A 1 90 ? 16.478 -0.337 -7.762 1.00 50.19 90 GLY A C 1
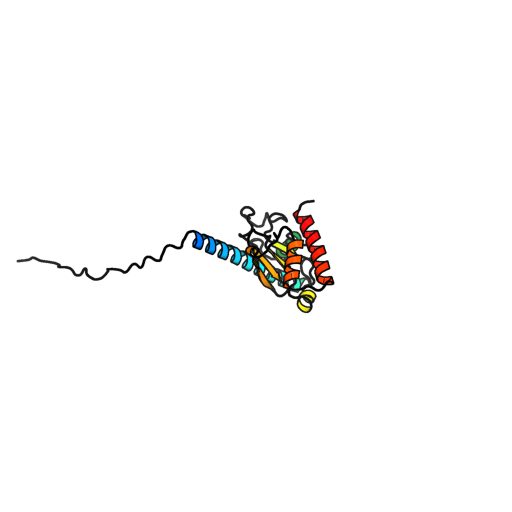ATOM 721 O O . GLY A 1 90 ? 16.006 -1.467 -7.779 1.00 50.19 90 GLY A O 1
ATOM 722 N N . LYS A 1 91 ? 17.767 -0.070 -7.997 1.00 46.56 91 LYS A N 1
ATOM 723 C CA . LYS A 1 91 ? 18.875 -1.029 -8.155 1.00 46.56 91 LYS A CA 1
ATOM 724 C C . LYS A 1 91 ? 18.576 -2.390 -7.517 1.00 46.56 91 LYS A C 1
ATOM 726 O O . LYS A 1 91 ? 18.403 -2.440 -6.308 1.00 46.56 91 LYS A O 1
ATOM 731 N N . LYS A 1 92 ? 18.574 -3.450 -8.345 1.00 50.81 92 LYS A N 1
ATOM 732 C CA . LYS A 1 92 ? 18.645 -4.884 -7.996 1.00 50.81 92 LYS A CA 1
ATOM 733 C C . LYS A 1 92 ? 18.637 -5.096 -6.473 1.00 50.81 92 LYS A C 1
ATOM 735 O O . LYS A 1 92 ? 19.716 -5.076 -5.884 1.00 50.81 92 LYS A O 1
ATOM 740 N N . ASN A 1 93 ? 17.458 -5.273 -5.862 1.00 50.12 93 ASN A N 1
ATOM 741 C CA . ASN A 1 93 ? 17.322 -5.684 -4.459 1.00 50.12 93 ASN A CA 1
ATOM 742 C C . ASN A 1 93 ? 17.935 -7.088 -4.324 1.00 50.12 93 ASN A C 1
ATOM 744 O O . ASN A 1 93 ? 17.259 -8.114 -4.371 1.00 50.12 93 ASN A O 1
ATOM 748 N N . LYS A 1 94 ? 19.267 -7.139 -4.268 1.00 46.25 94 LYS A N 1
ATOM 749 C CA . LYS A 1 94 ? 20.064 -8.346 -4.124 1.00 46.25 94 LYS A CA 1
ATOM 750 C C . LYS A 1 94 ? 19.981 -8.737 -2.653 1.00 46.25 94 LYS A C 1
ATOM 752 O O . LYS A 1 94 ? 20.904 -8.478 -1.903 1.00 46.25 94 LYS A O 1
ATOM 757 N N . LYS A 1 95 ? 18.898 -9.431 -2.293 1.00 49.69 95 LYS A N 1
ATOM 758 C CA . LYS A 1 95 ? 18.624 -10.033 -0.973 1.00 49.69 95 LYS A CA 1
ATOM 759 C C . LYS A 1 95 ? 18.045 -9.045 0.053 1.00 49.69 95 LYS A C 1
ATOM 761 O O . LYS A 1 95 ? 18.491 -7.918 0.211 1.00 49.69 95 LYS A O 1
ATOM 766 N N . LEU A 1 96 ? 17.046 -9.511 0.801 1.00 51.03 96 LEU A N 1
ATOM 767 C CA . LEU A 1 96 ? 16.298 -8.705 1.771 1.00 51.03 96 LEU A CA 1
ATOM 768 C C . LEU A 1 96 ? 17.023 -8.323 3.056 1.00 51.03 96 LEU A C 1
ATOM 770 O O . LEU A 1 96 ? 16.456 -7.592 3.867 1.00 51.03 96 LEU A O 1
ATOM 774 N N . LYS A 1 97 ? 18.270 -8.760 3.239 1.00 52.69 97 LYS A N 1
ATOM 775 C CA . LYS A 1 97 ? 19.097 -8.239 4.333 1.00 52.69 97 LYS A CA 1
ATOM 776 C C . LYS A 1 97 ? 19.278 -6.713 4.222 1.00 52.69 97 LYS A C 1
ATOM 778 O O . LYS A 1 97 ? 19.483 -6.067 5.242 1.00 52.69 97 LYS A O 1
ATOM 783 N N . ASP A 1 98 ? 19.051 -6.157 3.027 1.00 60.50 98 ASP A N 1
ATOM 784 C CA . ASP A 1 98 ? 19.246 -4.743 2.707 1.00 60.50 98 ASP A CA 1
ATOM 785 C C . ASP A 1 98 ? 17.924 -3.977 2.454 1.00 60.50 98 ASP A C 1
ATOM 787 O O . ASP A 1 98 ? 17.929 -2.878 1.884 1.00 60.50 98 ASP A O 1
ATOM 791 N N . MET A 1 99 ? 16.761 -4.531 2.839 1.00 71.81 99 MET A N 1
ATOM 792 C CA . MET A 1 99 ? 15.512 -3.762 2.782 1.00 71.81 99 MET A CA 1
ATOM 793 C C . MET A 1 99 ? 15.504 -2.655 3.847 1.00 71.81 99 MET A C 1
ATOM 795 O O . MET A 1 99 ? 15.809 -2.870 5.019 1.00 71.81 99 MET A O 1
ATOM 799 N N . THR A 1 100 ? 15.152 -1.453 3.407 1.00 78.19 100 THR A N 1
ATOM 800 C CA . THR A 1 100 ? 15.059 -0.207 4.177 1.00 78.19 100 THR A CA 1
ATOM 801 C C . THR A 1 100 ? 13.822 0.560 3.711 1.00 78.19 100 THR A C 1
ATOM 803 O O . THR A 1 100 ? 13.239 0.219 2.680 1.00 78.19 100 THR A O 1
ATOM 806 N N . GLU A 1 101 ? 13.451 1.651 4.384 1.00 80.12 101 GLU A N 1
ATOM 807 C CA . GLU A 1 101 ? 12.363 2.532 3.919 1.00 80.12 101 GLU A CA 1
ATOM 808 C C . GLU A 1 101 ? 12.560 3.001 2.463 1.00 80.12 101 GLU A C 1
ATOM 810 O O . GLU A 1 101 ? 11.619 3.072 1.666 1.00 80.12 101 GLU A O 1
ATOM 815 N N . LYS A 1 102 ? 13.816 3.229 2.063 1.00 77.06 102 LYS A N 1
ATOM 816 C CA . LYS A 1 102 ? 14.177 3.675 0.713 1.00 77.06 102 LYS A CA 1
ATOM 817 C C . LYS A 1 102 ? 14.122 2.548 -0.324 1.00 77.06 102 LYS A C 1
ATOM 819 O O . LYS A 1 102 ? 13.680 2.778 -1.452 1.00 77.06 102 LYS A O 1
ATOM 824 N N . THR A 1 103 ? 14.563 1.345 0.041 1.00 77.50 103 THR A N 1
ATOM 825 C CA . THR A 1 103 ? 14.709 0.198 -0.880 1.00 77.50 103 THR A CA 1
ATOM 826 C C . THR A 1 103 ? 13.494 -0.731 -0.914 1.00 77.50 103 THR A C 1
ATOM 828 O O . THR A 1 103 ? 13.373 -1.524 -1.848 1.00 77.50 103 THR A O 1
ATOM 831 N N . ASN A 1 104 ? 12.563 -0.608 0.040 1.00 81.19 104 ASN A N 1
ATOM 832 C CA . ASN A 1 104 ? 11.301 -1.344 0.031 1.00 81.19 104 ASN A CA 1
ATOM 833 C C . ASN A 1 104 ? 10.484 -0.990 -1.225 1.00 81.19 104 ASN A C 1
ATOM 835 O O . ASN A 1 104 ? 10.263 0.200 -1.467 1.00 81.19 104 ASN A O 1
ATOM 839 N N . PRO A 1 105 ? 10.032 -1.974 -2.019 1.00 84.12 105 PRO A N 1
ATOM 840 C CA . PRO A 1 105 ? 9.299 -1.706 -3.255 1.00 84.12 105 PRO A CA 1
ATOM 841 C C . PRO A 1 105 ? 7.841 -1.280 -3.041 1.00 84.12 105 PRO A C 1
ATOM 843 O O . PRO A 1 105 ? 7.202 -0.814 -3.984 1.00 84.12 105 PRO A O 1
ATOM 846 N N . PHE A 1 106 ? 7.318 -1.438 -1.826 1.00 89.12 106 PHE A N 1
ATOM 847 C CA . PHE A 1 106 ? 5.918 -1.186 -1.508 1.00 89.12 106 PHE A CA 1
ATOM 848 C C . PHE A 1 106 ? 5.735 0.042 -0.599 1.00 89.12 106 PHE A C 1
ATOM 850 O O . PHE A 1 106 ? 6.666 0.522 0.052 1.00 89.12 106 PHE A O 1
ATOM 857 N N . LEU A 1 107 ? 4.512 0.548 -0.554 1.00 91.88 107 LEU A N 1
ATOM 858 C CA . LEU A 1 107 ? 4.006 1.519 0.406 1.00 91.88 107 LEU A CA 1
ATOM 859 C C . LEU A 1 107 ? 2.956 0.799 1.242 1.00 91.88 107 LEU A C 1
ATOM 861 O O . LEU A 1 107 ? 1.982 0.307 0.686 1.00 91.88 107 LEU A O 1
ATOM 865 N N . TYR A 1 108 ? 3.164 0.697 2.550 1.00 94.00 108 TYR A N 1
ATOM 866 C CA . TYR A 1 108 ? 2.254 -0.018 3.450 1.00 94.00 108 TYR A CA 1
ATOM 867 C C . TYR A 1 108 ? 1.530 0.968 4.362 1.00 94.00 108 TYR A C 1
ATOM 869 O O . TYR A 1 108 ? 2.175 1.739 5.078 1.00 94.00 108 TYR A O 1
ATOM 877 N N . PHE A 1 109 ? 0.200 0.932 4.345 1.00 94.75 109 PHE A N 1
ATOM 878 C CA . PHE A 1 109 ? -0.653 1.750 5.199 1.00 94.75 109 PHE A CA 1
ATOM 879 C C . PHE A 1 109 ? -0.904 0.991 6.508 1.00 94.75 109 PHE A C 1
ATOM 881 O O . PHE A 1 109 ? -1.845 0.210 6.638 1.00 94.75 109 PHE A O 1
ATOM 888 N N . GLY A 1 110 ? -0.017 1.192 7.483 1.00 93.12 110 GLY A N 1
ATOM 889 C CA . GLY A 1 110 ? -0.061 0.480 8.760 1.00 93.12 110 GLY A CA 1
ATOM 890 C C . GLY A 1 110 ? -1.209 0.919 9.655 1.00 93.12 110 GLY A C 1
ATOM 891 O O . GLY A 1 110 ? -1.771 1.996 9.483 1.00 93.12 110 GLY A O 1
ATOM 892 N N . GLY A 1 111 ? -1.556 0.104 10.647 1.00 87.88 111 GLY A N 1
ATOM 893 C CA . GLY A 1 111 ? -2.492 0.474 11.714 1.00 87.88 111 GLY A CA 1
ATOM 894 C C . GLY A 1 111 ? -3.946 0.660 11.279 1.00 87.88 111 GLY A C 1
ATOM 895 O O . GLY A 1 111 ? -4.731 1.212 12.043 1.00 87.88 111 GLY A O 1
ATOM 896 N N . ILE A 1 112 ? -4.310 0.220 10.074 1.00 88.06 112 ILE A N 1
ATOM 897 C CA . ILE A 1 112 ? -5.708 0.126 9.650 1.00 88.06 112 ILE A CA 1
ATOM 898 C C . ILE A 1 112 ? -6.386 -0.988 10.456 1.00 88.06 112 ILE A C 1
ATOM 900 O O . ILE A 1 112 ? -5.868 -2.106 10.544 1.00 88.06 112 ILE A O 1
ATOM 904 N N . ASN A 1 113 ? -7.551 -0.688 11.034 1.00 88.62 113 ASN A N 1
ATOM 905 C CA . ASN A 1 113 ? -8.392 -1.693 11.672 1.00 88.62 113 ASN A CA 1
ATOM 906 C C . ASN A 1 113 ? -9.014 -2.581 10.589 1.00 88.62 113 ASN A C 1
ATOM 908 O O . ASN A 1 113 ? -9.974 -2.192 9.932 1.00 88.62 113 ASN A O 1
ATOM 912 N N . TYR A 1 114 ? -8.441 -3.767 10.386 1.00 87.31 114 TYR A N 1
ATOM 913 C CA . TYR A 1 114 ? -8.837 -4.669 9.308 1.00 87.31 114 TYR A CA 1
ATOM 914 C C . TYR A 1 114 ? -10.320 -5.058 9.360 1.00 87.31 114 TYR A C 1
ATOM 916 O O . TYR A 1 114 ? -11.004 -4.963 8.346 1.00 87.31 114 TYR A O 1
ATOM 924 N N . ALA A 1 115 ? -10.828 -5.455 10.531 1.00 87.56 115 ALA A N 1
ATOM 925 C CA . ALA A 1 115 ? -12.214 -5.901 10.682 1.00 87.56 115 ALA A CA 1
ATOM 926 C C . ALA A 1 115 ? -13.214 -4.772 10.393 1.00 87.56 115 ALA A C 1
ATOM 928 O O . ALA A 1 115 ? -14.234 -4.976 9.738 1.00 87.56 115 ALA A O 1
ATOM 929 N N . GLU A 1 116 ? -12.899 -3.563 10.851 1.00 87.69 116 GLU A N 1
ATOM 930 C CA . GLU A 1 116 ? -13.716 -2.384 10.586 1.00 87.69 116 GLU A CA 1
ATOM 931 C C . GLU A 1 116 ? -13.637 -1.946 9.122 1.00 87.69 116 GLU A C 1
ATOM 933 O O . GLU A 1 116 ? -14.673 -1.688 8.513 1.00 87.69 116 GLU A O 1
ATOM 938 N N . ALA A 1 117 ? -12.438 -1.951 8.531 1.00 88.62 117 ALA A N 1
ATOM 939 C CA . ALA A 1 117 ? -12.245 -1.654 7.117 1.00 88.62 117 ALA A CA 1
ATOM 940 C C . ALA A 1 117 ? -13.048 -2.618 6.234 1.00 88.62 117 ALA A C 1
ATOM 942 O O . ALA A 1 117 ? -13.759 -2.162 5.348 1.00 88.62 117 ALA A O 1
ATOM 943 N N . GLN A 1 118 ? -13.029 -3.926 6.523 1.00 89.44 118 GLN A N 1
ATOM 944 C CA . GLN A 1 118 ? -13.860 -4.912 5.816 1.00 89.44 118 GLN A CA 1
ATOM 945 C C . GLN A 1 118 ? -15.353 -4.584 5.855 1.00 89.44 118 GLN A C 1
ATOM 947 O O . GLN A 1 118 ? -16.052 -4.781 4.866 1.00 89.44 118 GLN A O 1
ATOM 952 N N . ARG A 1 119 ? -15.848 -4.099 6.997 1.00 90.19 119 ARG A N 1
ATOM 953 C CA . ARG A 1 119 ? -17.277 -3.853 7.205 1.00 90.19 119 ARG A CA 1
ATOM 954 C C . ARG A 1 119 ? -17.748 -2.531 6.602 1.00 90.19 119 ARG A C 1
ATOM 956 O O . ARG A 1 119 ? -18.864 -2.467 6.103 1.00 90.19 119 ARG A O 1
ATOM 963 N N . VAL A 1 120 ? -16.943 -1.476 6.718 1.00 89.94 120 VAL A N 1
ATOM 964 C CA . VAL A 1 120 ? -17.371 -0.097 6.423 1.00 89.94 120 VAL A CA 1
ATOM 965 C C . VAL A 1 120 ? -16.847 0.393 5.078 1.00 89.94 120 VAL A C 1
ATOM 967 O O . VAL A 1 120 ? -17.572 1.056 4.344 1.00 89.94 120 VAL A O 1
ATOM 970 N N . CYS A 1 121 ? -15.590 0.094 4.755 1.00 92.50 121 CYS A N 1
ATOM 971 C CA . CYS A 1 121 ? -14.904 0.656 3.593 1.00 92.50 121 CYS A CA 1
ATOM 972 C C . CYS A 1 121 ? -13.871 -0.362 3.056 1.00 92.50 121 CYS A C 1
ATOM 974 O O . CYS A 1 121 ? -12.660 -0.207 3.261 1.00 92.50 121 CYS A O 1
ATOM 976 N N . PRO A 1 122 ? -14.337 -1.462 2.425 1.00 94.50 122 PRO A N 1
ATOM 977 C CA . PRO A 1 122 ? -13.493 -2.598 2.021 1.00 94.50 122 PRO A CA 1
ATOM 978 C C . PRO A 1 122 ? -12.432 -2.240 0.970 1.00 94.50 122 PRO A C 1
ATOM 980 O O . PRO A 1 122 ? -11.433 -2.938 0.809 1.00 94.50 122 PRO A O 1
ATOM 983 N N . ASN A 1 123 ? -12.627 -1.119 0.287 1.00 96.19 123 ASN A N 1
ATOM 984 C CA . ASN A 1 123 ? -11.744 -0.531 -0.709 1.00 96.19 123 ASN A CA 1
ATOM 985 C C . ASN A 1 123 ? -10.661 0.392 -0.116 1.00 96.19 123 ASN A C 1
ATOM 987 O O . ASN A 1 123 ? -9.961 1.062 -0.867 1.00 96.19 123 ASN A O 1
ATOM 991 N N . ILE A 1 124 ? -10.472 0.428 1.206 1.00 95.19 124 ILE A N 1
ATOM 992 C CA . ILE A 1 124 ? -9.329 1.122 1.816 1.00 95.19 124 ILE A CA 1
ATOM 993 C C . ILE A 1 124 ? -8.004 0.493 1.338 1.00 95.19 124 ILE A C 1
ATOM 995 O O . ILE A 1 124 ? -7.866 -0.732 1.380 1.00 95.19 124 ILE A O 1
ATOM 999 N N . PRO A 1 125 ? -6.989 1.288 0.947 1.00 96.00 125 PRO A N 1
ATOM 1000 C CA . PRO A 1 125 ? -5.687 0.753 0.561 1.00 96.00 125 PRO A CA 1
ATOM 1001 C C . PRO A 1 125 ? -4.929 0.196 1.772 1.00 96.00 125 PRO A C 1
ATOM 1003 O O . PRO A 1 125 ? -4.711 0.901 2.756 1.00 96.00 125 PRO A O 1
ATOM 1006 N N . LEU A 1 126 ? -4.456 -1.046 1.676 1.00 95.25 126 LEU A N 1
ATOM 1007 C CA . LEU A 1 126 ? -3.519 -1.637 2.639 1.00 95.25 126 LEU A CA 1
ATOM 1008 C C . LEU A 1 126 ? -2.072 -1.510 2.168 1.00 95.25 126 LEU A C 1
ATOM 1010 O O . LEU A 1 126 ? -1.169 -1.230 2.959 1.00 95.25 126 LEU A O 1
ATOM 1014 N N . LEU A 1 127 ? -1.838 -1.744 0.879 1.00 94.06 127 LEU A N 1
ATOM 1015 C CA . LEU A 1 127 ? -0.505 -1.797 0.295 1.00 94.06 127 LEU A CA 1
ATOM 1016 C C . LEU A 1 127 ? -0.555 -1.281 -1.143 1.00 94.06 127 LEU A C 1
ATOM 1018 O O . LEU A 1 127 ? -1.428 -1.675 -1.906 1.00 94.06 127 LEU A O 1
ATOM 1022 N N . CYS A 1 128 ? 0.412 -0.465 -1.538 1.00 93.12 128 CYS A N 1
ATOM 1023 C CA . CYS A 1 128 ? 0.621 -0.081 -2.932 1.00 93.12 128 CYS A CA 1
ATOM 1024 C C . CYS A 1 128 ? 2.034 -0.455 -3.365 1.00 93.12 128 CYS A C 1
ATOM 1026 O O . CYS A 1 128 ? 2.934 -0.551 -2.528 1.00 93.12 128 CYS A O 1
ATOM 1028 N N . ASP A 1 129 ? 2.279 -0.616 -4.661 1.00 88.00 129 ASP A N 1
ATOM 1029 C CA . ASP A 1 129 ? 3.651 -0.514 -5.148 1.00 88.00 129 ASP A CA 1
ATOM 1030 C C . ASP A 1 129 ? 4.076 0.956 -5.127 1.00 88.00 129 ASP A C 1
ATOM 1032 O O . ASP A 1 129 ? 3.257 1.878 -5.118 1.00 88.00 129 ASP A O 1
ATOM 1036 N N . LYS A 1 130 ? 5.380 1.211 -5.014 1.00 85.19 130 LYS A N 1
ATOM 1037 C CA . LYS A 1 130 ? 5.869 2.583 -5.135 1.00 85.19 130 LYS A CA 1
ATOM 1038 C C . LYS A 1 130 ? 5.579 3.087 -6.554 1.00 85.19 130 LYS A C 1
ATOM 1040 O O . LYS A 1 130 ? 5.904 2.368 -7.506 1.00 85.19 130 LYS A O 1
ATOM 1045 N N . PRO A 1 131 ? 5.046 4.318 -6.712 1.00 75.12 131 PRO A N 1
ATOM 1046 C CA . PRO A 1 131 ? 4.672 4.851 -8.014 1.00 75.12 131 PRO A CA 1
ATOM 1047 C C . PRO A 1 131 ? 5.795 4.704 -9.037 1.00 75.12 131 PRO A C 1
ATOM 1049 O O . PRO A 1 131 ? 6.915 5.187 -8.845 1.00 75.12 131 PRO A O 1
ATOM 1052 N N . ASN A 1 132 ? 5.482 4.044 -10.149 1.00 69.69 132 ASN A N 1
ATOM 1053 C CA . ASN A 1 132 ? 6.323 4.031 -11.335 1.00 69.69 132 ASN A CA 1
ATOM 1054 C C . ASN A 1 132 ? 5.700 4.934 -12.418 1.00 69.69 132 ASN A C 1
ATOM 1056 O O . ASN A 1 132 ? 4.621 5.491 -12.258 1.00 69.69 132 ASN A O 1
ATOM 1060 N N . SER A 1 133 ? 6.385 5.111 -13.546 1.00 63.84 133 SER A N 1
ATOM 1061 C CA . SER A 1 133 ? 5.942 6.029 -14.610 1.00 63.84 133 SER A CA 1
ATOM 1062 C C . SER A 1 133 ? 4.614 5.686 -15.318 1.00 63.84 133 SER A C 1
ATOM 1064 O O . SER A 1 133 ? 4.234 6.444 -16.205 1.00 63.84 133 SER A O 1
ATOM 1066 N N . ARG A 1 134 ? 3.945 4.553 -15.043 1.00 75.56 134 ARG A N 1
ATOM 1067 C CA . ARG A 1 134 ? 2.776 4.123 -15.839 1.00 75.56 134 ARG A CA 1
ATOM 1068 C C . ARG A 1 134 ? 1.563 3.689 -15.061 1.00 75.56 134 ARG A C 1
ATOM 1070 O O . ARG A 1 134 ? 0.469 3.985 -15.512 1.00 75.56 134 ARG A O 1
ATOM 1077 N N . HIS A 1 135 ? 1.729 2.969 -13.971 1.00 84.88 135 HIS A N 1
ATOM 1078 C CA . HIS A 1 135 ? 0.587 2.472 -13.226 1.00 84.88 135 HIS A CA 1
ATOM 1079 C C . HIS A 1 135 ? 0.961 2.226 -11.775 1.00 84.88 135 HIS A C 1
ATOM 1081 O O . HIS A 1 135 ? 2.145 2.179 -11.427 1.00 84.88 135 HIS A O 1
ATOM 1087 N N . LEU A 1 136 ? -0.075 2.073 -10.962 1.00 88.81 136 LEU A N 1
ATOM 1088 C CA . LEU A 1 136 ? -0.005 1.749 -9.548 1.00 88.81 136 LEU A CA 1
ATOM 1089 C C . LEU A 1 136 ? -0.838 0.505 -9.290 1.00 88.81 136 LEU A C 1
ATOM 1091 O O . LEU A 1 136 ? -2.015 0.483 -9.651 1.00 88.81 136 LEU A O 1
ATOM 1095 N N . ASN A 1 137 ? -0.260 -0.500 -8.646 1.00 92.19 137 ASN A N 1
ATOM 1096 C CA . ASN A 1 137 ? -1.055 -1.562 -8.047 1.00 92.19 137 ASN A CA 1
ATOM 1097 C C . ASN A 1 137 ? -1.406 -1.191 -6.612 1.00 92.19 137 ASN A C 1
ATOM 1099 O O . ASN A 1 137 ? -0.557 -0.696 -5.868 1.00 92.19 137 ASN A O 1
ATOM 1103 N N . VAL A 1 138 ? -2.646 -1.462 -6.223 1.00 94.88 138 VAL A N 1
ATOM 1104 C CA . VAL A 1 138 ? -3.148 -1.211 -4.873 1.00 94.88 138 VAL A CA 1
ATOM 1105 C C . VAL A 1 138 ? -3.882 -2.451 -4.395 1.00 94.88 138 VAL A C 1
ATOM 1107 O O . VAL A 1 138 ? -4.885 -2.842 -4.984 1.00 94.88 138 VAL A O 1
ATOM 1110 N N . LEU A 1 139 ? -3.373 -3.055 -3.328 1.00 96.06 139 LEU A N 1
ATOM 1111 C CA . LEU A 1 139 ? -4.066 -4.056 -2.533 1.00 96.06 139 LEU A CA 1
ATOM 1112 C C . LEU A 1 139 ? -5.015 -3.344 -1.568 1.00 96.06 139 LEU A C 1
ATOM 1114 O O . LEU A 1 139 ? -4.581 -2.547 -0.728 1.00 96.06 139 LEU A O 1
ATOM 1118 N N . LEU A 1 140 ? -6.294 -3.660 -1.689 1.00 97.00 140 LEU A N 1
ATOM 1119 C CA . LEU A 1 140 ? -7.367 -3.122 -0.870 1.00 97.00 140 LEU A CA 1
ATOM 1120 C C . LEU A 1 140 ? -7.622 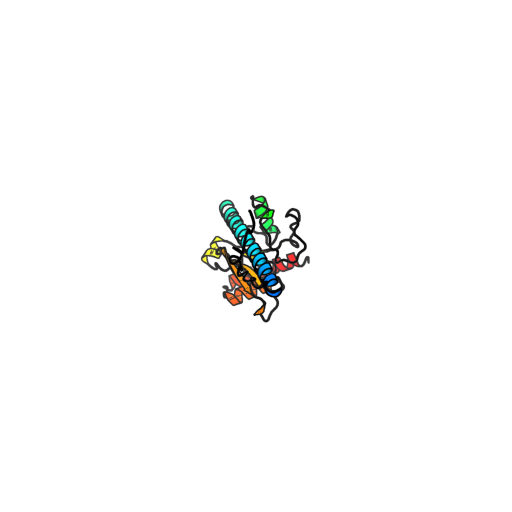-4.015 0.348 1.00 97.00 140 LEU A C 1
ATOM 1122 O O . LEU A 1 140 ? -7.100 -5.130 0.445 1.00 97.00 140 LEU A O 1
ATOM 1126 N N . ALA A 1 141 ? -8.401 -3.514 1.306 1.00 94.94 141 ALA A N 1
ATOM 1127 C CA . ALA A 1 141 ? -8.686 -4.242 2.532 1.00 94.94 141 ALA A CA 1
ATOM 1128 C C . ALA A 1 141 ? -9.368 -5.584 2.243 1.00 94.94 141 ALA A C 1
ATOM 1130 O O . ALA A 1 141 ? -9.000 -6.586 2.852 1.00 94.94 141 ALA A O 1
ATOM 1131 N N . ASP A 1 142 ? -10.313 -5.632 1.303 1.00 94.44 142 ASP A N 1
ATOM 1132 C CA . ASP A 1 142 ? -11.001 -6.856 0.846 1.00 94.44 142 ASP A CA 1
ATOM 1133 C C . ASP A 1 142 ? -10.094 -7.907 0.184 1.00 94.44 142 ASP A C 1
ATOM 1135 O O . ASP A 1 142 ? -10.549 -9.002 -0.139 1.00 94.44 142 ASP A O 1
ATOM 1139 N N . GLY A 1 143 ? -8.809 -7.597 0.003 1.00 94.00 143 GLY A N 1
ATOM 1140 C CA . GLY A 1 143 ? -7.831 -8.483 -0.614 1.00 94.00 143 GLY A CA 1
ATOM 1141 C C . GLY A 1 143 ? -7.763 -8.367 -2.133 1.00 94.00 143 GLY A C 1
ATOM 1142 O O . GLY A 1 143 ? -6.883 -8.979 -2.744 1.00 94.00 143 GLY A O 1
ATOM 1143 N N . ASN A 1 144 ? -8.627 -7.563 -2.758 1.00 95.75 144 ASN A N 1
ATOM 1144 C CA . ASN A 1 144 ? -8.544 -7.293 -4.184 1.00 95.75 144 ASN A CA 1
ATOM 1145 C C . ASN A 1 144 ? -7.336 -6.407 -4.496 1.00 95.75 144 ASN A C 1
ATOM 1147 O O . ASN A 1 144 ? -7.001 -5.481 -3.758 1.00 95.75 144 ASN A O 1
ATOM 1151 N N . ILE A 1 145 ? -6.688 -6.675 -5.633 1.00 95.12 145 ILE A N 1
ATOM 1152 C CA . ILE A 1 145 ? -5.619 -5.823 -6.159 1.00 95.12 145 ILE A CA 1
ATOM 1153 C C . ILE A 1 145 ? -6.107 -5.142 -7.428 1.00 95.12 145 ILE A C 1
ATOM 1155 O O . ILE A 1 145 ? -6.250 -5.788 -8.475 1.00 95.12 145 ILE A O 1
ATOM 1159 N N . ILE A 1 146 ? -6.277 -3.827 -7.356 1.00 94.25 146 ILE A N 1
ATOM 1160 C CA . ILE A 1 146 ? -6.586 -2.987 -8.511 1.00 94.25 146 ILE A CA 1
ATOM 1161 C C . ILE A 1 146 ? -5.309 -2.435 -9.139 1.00 94.25 146 ILE A C 1
ATOM 1163 O O . ILE A 1 146 ? -4.291 -2.268 -8.466 1.00 94.25 146 ILE A O 1
ATOM 1167 N N . SER A 1 147 ? -5.374 -2.136 -10.433 1.00 90.88 147 SER A N 1
ATOM 1168 C CA . SER A 1 147 ? -4.297 -1.475 -11.169 1.00 90.88 147 SER A CA 1
ATOM 1169 C C . SER A 1 147 ? -4.827 -0.165 -11.739 1.00 90.88 147 SER A C 1
ATOM 1171 O O . SER A 1 147 ? -5.775 -0.166 -12.522 1.00 90.88 147 SER A O 1
ATOM 1173 N N . VAL A 1 148 ? -4.219 0.954 -11.352 1.00 88.38 148 VAL A N 1
ATOM 1174 C CA . VAL A 1 148 ? -4.609 2.290 -11.812 1.00 88.38 148 VAL A CA 1
ATOM 1175 C C . VAL A 1 148 ? -3.586 2.782 -12.830 1.00 88.38 148 VAL A C 1
ATOM 1177 O O . VAL A 1 148 ? -2.418 2.967 -12.492 1.00 88.38 148 VAL A O 1
ATOM 1180 N N . ASP A 1 149 ? -4.007 2.975 -14.083 1.00 84.81 149 ASP A N 1
ATOM 1181 C CA . ASP A 1 149 ? -3.146 3.467 -15.168 1.00 84.81 149 ASP A CA 1
ATOM 1182 C C . ASP A 1 149 ? -3.052 5.000 -15.141 1.00 84.81 149 ASP A C 1
ATOM 1184 O O . ASP A 1 149 ? -4.046 5.716 -15.279 1.00 84.81 149 ASP A O 1
ATOM 1188 N N . PHE A 1 150 ? -1.830 5.512 -15.017 1.00 82.19 150 PHE A N 1
ATOM 1189 C CA . PHE A 1 150 ? -1.532 6.939 -14.986 1.00 82.19 150 PHE A CA 1
ATOM 1190 C C . PHE A 1 150 ? -1.579 7.595 -16.365 1.00 82.19 150 PHE A C 1
ATOM 1192 O O . PHE A 1 150 ? -1.706 8.813 -16.444 1.00 82.19 150 PHE A O 1
ATOM 1199 N N . LYS A 1 151 ? -1.507 6.837 -17.468 1.00 75.06 151 LYS A N 1
ATOM 1200 C CA . LYS A 1 151 ? -1.531 7.409 -18.829 1.00 75.06 151 LYS A CA 1
ATOM 1201 C C . LYS A 1 151 ? -2.790 8.210 -19.124 1.00 75.06 151 LYS A C 1
ATOM 1203 O O . LYS A 1 151 ? -2.762 9.105 -19.960 1.00 75.06 151 LYS A O 1
ATOM 1208 N N . ARG A 1 152 ? -3.899 7.849 -18.481 1.00 70.94 152 ARG A N 1
ATOM 1209 C CA . ARG A 1 152 ? -5.194 8.514 -18.657 1.00 70.94 152 ARG A CA 1
ATOM 1210 C C . ARG A 1 152 ? -5.386 9.678 -17.685 1.00 70.94 152 ARG A C 1
ATOM 1212 O O . ARG A 1 152 ? -6.397 10.367 -17.754 1.00 70.94 152 ARG A O 1
ATOM 1219 N N . MET A 1 153 ? -4.429 9.903 -16.786 1.00 76.56 153 MET A N 1
ATOM 1220 C CA . MET A 1 153 ? -4.518 10.926 -15.757 1.00 76.56 153 MET A CA 1
ATOM 1221 C C . MET A 1 153 ? -3.832 12.214 -16.201 1.00 76.56 153 MET A C 1
ATOM 1223 O O . MET A 1 153 ? -2.714 12.208 -16.709 1.00 76.56 153 MET A O 1
ATOM 1227 N N . LYS A 1 154 ? -4.485 13.349 -15.933 1.00 76.50 154 LYS A N 1
ATOM 1228 C CA . LYS A 1 154 ? -3.910 14.686 -16.162 1.00 76.50 154 LYS A CA 1
ATOM 1229 C C . LYS A 1 154 ? -2.846 15.066 -15.125 1.00 76.50 154 LYS A C 1
ATOM 1231 O O . LYS A 1 154 ? -2.106 16.021 -15.337 1.00 76.50 154 LYS A O 1
ATOM 1236 N N . ARG A 1 155 ? -2.784 14.350 -13.997 1.00 76.38 155 ARG A N 1
ATOM 1237 C CA . ARG A 1 155 ? -1.889 14.641 -12.870 1.00 76.38 155 ARG A CA 1
ATOM 1238 C C . ARG A 1 155 ? -0.887 13.520 -12.642 1.00 76.38 155 ARG A C 1
ATOM 1240 O O . ARG A 1 155 ? -1.223 12.342 -12.727 1.00 76.38 155 ARG A O 1
ATOM 1247 N N . LYS A 1 156 ? 0.345 13.906 -12.312 1.00 81.94 156 LYS A N 1
ATOM 1248 C CA . LYS A 1 156 ? 1.400 12.984 -11.891 1.00 81.94 156 LYS A CA 1
ATOM 1249 C C . LYS A 1 156 ? 1.155 12.573 -10.440 1.00 81.94 156 LYS A C 1
ATOM 1251 O O . LYS A 1 156 ? 0.964 13.434 -9.591 1.00 81.94 156 LYS A O 1
ATOM 1256 N N . ILE A 1 157 ? 1.229 11.277 -10.159 1.00 85.88 157 ILE A N 1
ATOM 1257 C CA . ILE A 1 157 ? 1.258 10.759 -8.789 1.00 85.88 157 ILE A CA 1
ATOM 1258 C C . ILE A 1 157 ? 2.700 10.817 -8.288 1.00 85.88 157 ILE A C 1
ATOM 1260 O O . ILE A 1 157 ? 3.591 10.183 -8.858 1.00 85.88 157 ILE A O 1
ATOM 1264 N N . SER A 1 158 ? 2.943 11.628 -7.263 1.00 83.69 158 SER A N 1
ATOM 1265 C CA . SER A 1 158 ? 4.286 11.915 -6.748 1.00 83.69 158 SER A CA 1
ATOM 1266 C C . SER A 1 158 ? 4.498 11.480 -5.302 1.00 83.69 158 SER A C 1
ATOM 1268 O O . SER A 1 158 ? 5.636 11.241 -4.901 1.00 83.69 158 SER A O 1
ATOM 1270 N N . ASN A 1 159 ? 3.418 11.364 -4.535 1.00 88.62 159 ASN A N 1
ATOM 1271 C CA . ASN A 1 159 ? 3.443 11.111 -3.101 1.00 88.62 159 ASN A CA 1
ATOM 1272 C C . ASN A 1 159 ? 2.223 10.269 -2.671 1.00 88.62 159 ASN A C 1
ATOM 1274 O O . ASN A 1 159 ? 1.335 9.972 -3.473 1.00 88.62 159 ASN A O 1
ATOM 1278 N N . CYS A 1 160 ? 2.181 9.853 -1.409 1.00 92.25 160 CYS A N 1
ATOM 1279 C CA . CYS A 1 160 ? 1.115 9.024 -0.855 1.00 92.25 160 CYS A CA 1
ATOM 1280 C C . CYS A 1 160 ? -0.221 9.772 -0.800 1.00 92.25 160 CYS A C 1
ATOM 1282 O O . CYS A 1 160 ? -1.270 9.152 -0.985 1.00 92.25 160 CYS A O 1
ATOM 1284 N N . LYS A 1 161 ? -0.220 11.094 -0.575 1.00 93.44 161 LYS A N 1
ATOM 1285 C CA . LYS A 1 161 ? -1.461 11.889 -0.592 1.00 93.44 161 LYS A CA 1
ATOM 1286 C C . LYS A 1 161 ? -2.114 11.885 -1.972 1.00 93.44 161 LYS A C 1
ATOM 1288 O O . LYS A 1 161 ? -3.334 11.774 -2.063 1.00 93.44 161 LYS A O 1
ATOM 1293 N N . ASP A 1 162 ? -1.320 11.947 -3.039 1.00 92.12 162 ASP A N 1
ATOM 1294 C CA . ASP A 1 162 ? -1.815 11.880 -4.415 1.00 92.12 162 ASP A CA 1
ATOM 1295 C C . ASP A 1 162 ? -2.537 10.553 -4.679 1.00 92.12 162 ASP A C 1
ATOM 1297 O O . ASP A 1 162 ? -3.587 10.560 -5.328 1.00 92.12 162 ASP A O 1
ATOM 1301 N N . ILE A 1 163 ? -1.996 9.449 -4.143 1.00 93.12 163 ILE A N 1
ATOM 1302 C CA . ILE A 1 163 ? -2.597 8.108 -4.195 1.00 93.12 163 ILE A CA 1
ATOM 1303 C C . ILE A 1 163 ? -3.932 8.094 -3.447 1.00 93.12 163 ILE A C 1
ATOM 1305 O O . ILE A 1 163 ? -4.930 7.654 -4.007 1.00 93.12 163 ILE A O 1
ATOM 1309 N N . VAL A 1 164 ? -3.982 8.602 -2.211 1.00 95.38 164 VAL A N 1
ATOM 1310 C CA . VAL A 1 164 ? -5.232 8.651 -1.430 1.00 95.38 164 VAL A CA 1
ATOM 1311 C C . VAL A 1 164 ? -6.298 9.477 -2.146 1.00 95.38 164 VAL A C 1
ATOM 1313 O O . VAL A 1 164 ? -7.433 9.028 -2.268 1.00 95.38 164 VAL A O 1
ATOM 1316 N N . ASN A 1 165 ? -5.938 10.648 -2.675 1.00 94.12 165 ASN A N 1
ATOM 1317 C CA . ASN A 1 165 ? -6.870 11.487 -3.427 1.00 94.12 165 ASN A CA 1
ATOM 1318 C C . ASN A 1 165 ? -7.365 10.790 -4.703 1.00 94.12 165 ASN A C 1
ATOM 1320 O O . ASN A 1 165 ? -8.538 10.888 -5.031 1.00 94.12 165 ASN A O 1
ATOM 1324 N N . LEU A 1 166 ? -6.491 10.064 -5.409 1.00 92.69 166 LEU A N 1
ATOM 1325 C CA . LEU A 1 166 ? -6.872 9.255 -6.573 1.00 92.69 166 LEU A CA 1
ATOM 1326 C C . LEU A 1 166 ? -7.860 8.152 -6.202 1.00 92.69 166 LEU A C 1
ATOM 1328 O O . LEU A 1 166 ? -8.883 7.996 -6.854 1.00 92.69 166 LEU A O 1
ATOM 1332 N N . LEU A 1 167 ? -7.582 7.401 -5.143 1.00 94.44 167 LEU A N 1
ATOM 1333 C CA . LEU A 1 167 ? -8.492 6.350 -4.705 1.00 94.44 167 LEU A CA 1
ATOM 1334 C C . LEU A 1 167 ? -9.831 6.929 -4.230 1.00 94.44 167 LEU A C 1
ATOM 1336 O O . LEU A 1 167 ? -10.872 6.353 -4.515 1.00 94.44 167 LEU A O 1
ATOM 1340 N N . ASN A 1 168 ? -9.822 8.103 -3.597 1.00 96.06 168 ASN A N 1
ATOM 1341 C CA . ASN A 1 168 ? -11.048 8.808 -3.242 1.00 96.06 168 ASN A CA 1
ATOM 1342 C C . ASN A 1 168 ? -11.858 9.256 -4.468 1.00 96.06 168 ASN A C 1
ATOM 1344 O O . ASN A 1 168 ? -13.077 9.167 -4.444 1.00 96.06 168 ASN A O 1
ATOM 1348 N N . GLU A 1 169 ? -11.210 9.716 -5.541 1.00 93.62 169 GLU A N 1
ATOM 1349 C CA . GLU A 1 169 ? -11.897 10.030 -6.806 1.00 93.62 169 GLU A CA 1
ATOM 1350 C C . GLU A 1 169 ? -12.575 8.789 -7.412 1.00 93.62 169 GLU A C 1
ATOM 1352 O O . GLU A 1 169 ? -13.633 8.911 -8.022 1.00 93.62 169 GLU A O 1
ATOM 1357 N N . LEU A 1 170 ? -11.986 7.601 -7.236 1.00 92.81 170 LEU A N 1
ATOM 1358 C CA . LEU A 1 170 ? -12.532 6.340 -7.749 1.00 92.81 170 LEU A CA 1
ATOM 1359 C C . LEU A 1 170 ? -13.662 5.772 -6.885 1.00 92.81 170 LEU A C 1
ATOM 1361 O O . LEU A 1 170 ? -14.565 5.128 -7.412 1.00 92.81 170 LEU A O 1
ATOM 1365 N N . TYR A 1 171 ? -13.589 5.972 -5.571 1.00 95.31 171 TYR A N 1
ATOM 1366 C CA . TYR A 1 171 ? -14.420 5.247 -4.613 1.00 95.31 171 TYR A CA 1
ATOM 1367 C C . TYR A 1 171 ? -15.340 6.112 -3.753 1.00 95.31 171 TYR A C 1
ATOM 1369 O O . TYR A 1 171 ? -16.248 5.563 -3.138 1.00 95.31 171 TYR A O 1
ATOM 1377 N N . GLY A 1 172 ? -15.120 7.427 -3.691 1.00 95.56 172 GLY A N 1
ATOM 1378 C CA . GLY A 1 172 ? -15.914 8.351 -2.882 1.00 95.56 172 GLY A CA 1
ATOM 1379 C C . GLY A 1 172 ? -15.886 8.006 -1.394 1.00 95.56 172 GLY A C 1
ATOM 1380 O O . GLY A 1 172 ? -16.915 7.648 -0.826 1.00 95.56 172 GLY A O 1
ATOM 1381 N N . TYR A 1 173 ? -14.715 8.081 -0.754 1.00 95.25 173 TYR A N 1
ATOM 1382 C CA . TYR A 1 173 ? -14.602 7.708 0.654 1.00 95.25 173 TYR A CA 1
ATOM 1383 C C . TYR A 1 173 ? -15.418 8.637 1.565 1.00 95.25 173 TYR A C 1
ATOM 1385 O O . TYR A 1 173 ? -15.459 9.850 1.330 1.00 95.25 173 TYR A O 1
ATOM 1393 N N . PRO A 1 174 ? -15.996 8.096 2.655 1.00 94.19 174 PRO A N 1
ATOM 1394 C CA . PRO A 1 174 ? -16.536 8.904 3.743 1.00 94.19 174 PRO A CA 1
ATOM 1395 C C . PRO A 1 174 ? -15.505 9.913 4.271 1.00 94.19 174 PRO A C 1
ATOM 1397 O O . PRO A 1 174 ? -14.301 9.642 4.264 1.00 94.19 174 PRO A O 1
ATOM 1400 N N . ALA A 1 175 ? -15.964 11.085 4.718 1.00 95.12 175 ALA A N 1
ATOM 1401 C CA . ALA A 1 175 ? -15.087 12.206 5.070 1.00 95.12 175 ALA A CA 1
ATOM 1402 C C . ALA A 1 175 ? -14.102 11.880 6.208 1.00 95.12 175 ALA A C 1
ATOM 1404 O O . ALA A 1 175 ? -12.935 12.265 6.147 1.00 95.12 175 ALA A O 1
ATOM 1405 N N . ASP A 1 176 ? -14.555 11.138 7.214 1.00 93.44 176 ASP A N 1
ATOM 1406 C CA . ASP A 1 176 ? -13.757 10.651 8.340 1.00 93.44 176 ASP A CA 1
ATOM 1407 C C . ASP A 1 176 ? -12.664 9.668 7.888 1.00 93.44 176 ASP A C 1
ATOM 1409 O O . ASP A 1 176 ? -11.496 9.810 8.258 1.00 93.44 176 ASP A O 1
ATOM 1413 N N . ILE A 1 177 ? -13.015 8.719 7.015 1.00 93.62 177 ILE A N 1
ATOM 1414 C CA . ILE A 1 177 ? -12.070 7.763 6.426 1.00 93.62 177 ILE A CA 1
ATOM 1415 C C . ILE A 1 177 ? -11.050 8.479 5.539 1.00 93.62 177 ILE A C 1
ATOM 1417 O O . ILE A 1 177 ? -9.848 8.216 5.632 1.00 93.62 177 ILE A O 1
ATOM 1421 N N . LEU A 1 178 ? -11.506 9.404 4.692 1.00 95.38 178 LEU A N 1
ATOM 1422 C CA . LEU A 1 178 ? -10.639 10.190 3.822 1.00 95.38 178 LEU A CA 1
ATOM 1423 C C . LEU A 1 178 ? -9.625 10.999 4.634 1.00 95.38 178 LEU A C 1
ATOM 1425 O O . LEU A 1 178 ? -8.441 11.018 4.288 1.00 95.38 178 LEU A O 1
ATOM 1429 N N . GLU A 1 179 ? -10.067 11.640 5.714 1.00 95.62 179 GLU A N 1
ATOM 1430 C CA . GLU A 1 179 ? -9.186 12.420 6.577 1.00 95.62 179 GLU A CA 1
ATOM 1431 C C . GLU A 1 179 ? -8.152 11.527 7.271 1.00 95.62 179 GLU A C 1
ATOM 1433 O O . GLU A 1 179 ? -6.950 11.801 7.205 1.00 95.62 179 GLU A O 1
ATOM 1438 N N . ALA A 1 180 ? -8.576 10.387 7.825 1.00 93.38 180 ALA A N 1
ATOM 1439 C CA . ALA A 1 180 ? -7.663 9.416 8.425 1.00 93.38 180 ALA A CA 1
ATOM 1440 C C . ALA A 1 180 ? -6.598 8.920 7.424 1.00 93.38 180 ALA A C 1
ATOM 1442 O O . ALA A 1 180 ? -5.406 8.833 7.753 1.00 93.38 180 ALA A O 1
ATOM 1443 N N . LEU A 1 181 ? -6.998 8.640 6.179 1.00 95.06 181 LEU A N 1
ATOM 1444 C CA . LEU A 1 181 ? -6.082 8.238 5.112 1.00 95.06 181 LEU A CA 1
ATOM 1445 C C . LEU A 1 181 ? -5.128 9.367 4.710 1.00 95.06 181 LEU A C 1
ATOM 1447 O O . LEU A 1 181 ? -3.941 9.111 4.503 1.00 95.06 181 LEU A O 1
ATOM 1451 N N . ARG A 1 182 ? -5.600 10.616 4.633 1.00 95.88 182 ARG A N 1
ATOM 1452 C CA . ARG A 1 182 ? -4.769 11.787 4.306 1.00 95.88 182 ARG A CA 1
ATOM 1453 C C . ARG A 1 182 ? -3.722 12.073 5.372 1.00 95.88 182 ARG A C 1
ATOM 1455 O O . ARG A 1 182 ? -2.563 12.321 5.025 1.00 95.88 182 ARG A O 1
ATOM 1462 N N . VAL A 1 183 ? -4.098 11.996 6.649 1.00 94.44 183 VAL A N 1
ATOM 1463 C CA . VAL A 1 183 ?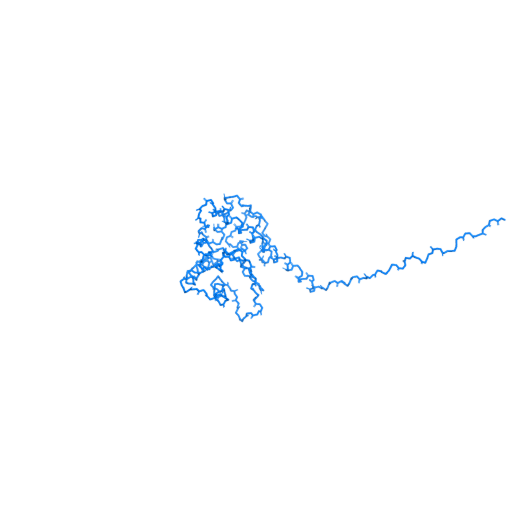 -3.163 12.124 7.776 1.00 94.44 183 VAL A CA 1
ATOM 1464 C C . VAL A 1 183 ? -2.084 11.051 7.671 1.00 94.44 183 VAL A C 1
ATOM 1466 O O . VAL A 1 183 ? -0.889 11.358 7.700 1.00 94.44 183 VAL A O 1
ATOM 1469 N N . LYS A 1 184 ? -2.486 9.792 7.461 1.00 93.56 184 LYS A N 1
ATOM 1470 C CA . LYS A 1 184 ? -1.553 8.667 7.332 1.00 93.56 184 LYS A CA 1
ATOM 1471 C C . LYS A 1 184 ? -0.620 8.818 6.131 1.00 93.56 184 LYS A C 1
ATOM 1473 O O . LYS A 1 184 ? 0.592 8.676 6.287 1.00 93.56 184 LYS A O 1
ATOM 1478 N N . ALA A 1 185 ? -1.154 9.177 4.968 1.00 94.44 185 ALA A N 1
ATOM 1479 C CA . ALA A 1 185 ? -0.369 9.454 3.773 1.00 94.44 185 ALA A CA 1
ATOM 1480 C C . ALA A 1 185 ? 0.646 10.584 3.999 1.00 94.44 185 ALA A C 1
ATOM 1482 O O . ALA A 1 185 ? 1.806 10.454 3.619 1.00 94.44 185 ALA A O 1
ATOM 1483 N N . GLY A 1 186 ? 0.255 11.654 4.698 1.00 94.00 186 GLY A N 1
ATOM 1484 C CA . GLY A 1 186 ? 1.174 12.734 5.056 1.00 94.00 186 GLY A CA 1
ATOM 1485 C C . GLY A 1 186 ? 2.320 12.292 5.967 1.00 94.00 186 GLY A C 1
ATOM 1486 O O . GLY A 1 186 ? 3.444 12.761 5.793 1.00 94.00 186 GLY A O 1
ATOM 1487 N N . LEU A 1 187 ? 2.072 11.374 6.906 1.00 92.44 187 LEU A N 1
ATOM 1488 C CA . LEU A 1 187 ? 3.133 10.778 7.726 1.00 92.44 187 LEU A CA 1
ATOM 1489 C C . LEU A 1 187 ? 4.081 9.918 6.882 1.00 92.44 187 LEU A C 1
ATOM 1491 O O . LEU A 1 187 ? 5.296 9.998 7.052 1.00 92.44 187 LEU A O 1
ATOM 1495 N N . MET A 1 188 ? 3.541 9.127 5.955 1.00 92.06 188 MET A N 1
ATOM 1496 C CA . MET A 1 188 ? 4.337 8.304 5.040 1.00 92.06 188 MET A CA 1
ATOM 1497 C C . MET A 1 188 ? 5.215 9.159 4.120 1.00 92.06 188 MET A C 1
ATOM 1499 O O . MET A 1 188 ? 6.385 8.842 3.926 1.00 92.06 188 MET A O 1
ATOM 1503 N N . ASP A 1 189 ? 4.691 10.271 3.609 1.00 91.31 189 ASP A N 1
ATOM 1504 C CA . ASP A 1 189 ? 5.445 11.196 2.759 1.00 91.31 189 ASP A CA 1
ATOM 1505 C C . ASP A 1 189 ? 6.631 11.826 3.494 1.00 91.31 189 ASP A C 1
ATOM 1507 O O . ASP A 1 189 ? 7.734 11.895 2.947 1.00 91.31 189 ASP A O 1
ATOM 1511 N N . LYS A 1 190 ? 6.443 12.209 4.765 1.00 89.75 190 LYS A N 1
ATOM 1512 C CA . LYS A 1 190 ? 7.542 12.677 5.624 1.00 89.75 190 LYS A CA 1
ATOM 1513 C C . LYS A 1 190 ? 8.621 11.600 5.767 1.00 89.75 190 LYS A C 1
ATOM 1515 O O . LYS A 1 190 ? 9.776 11.854 5.438 1.00 89.75 190 LYS A O 1
ATOM 1520 N N . GLN A 1 191 ? 8.228 10.369 6.112 1.00 87.56 191 GLN A N 1
ATOM 1521 C CA . GLN A 1 191 ? 9.152 9.232 6.256 1.00 87.56 191 GLN A CA 1
ATOM 1522 C C . GLN A 1 191 ? 9.968 8.956 4.985 1.00 87.56 191 GLN A C 1
ATOM 1524 O O . GLN A 1 191 ? 11.147 8.617 5.065 1.00 87.56 191 GLN A O 1
ATOM 1529 N N . LEU A 1 192 ? 9.355 9.102 3.809 1.00 83.00 192 LEU A N 1
ATOM 1530 C CA . LEU A 1 192 ? 10.009 8.842 2.524 1.00 83.00 192 LEU A CA 1
ATOM 1531 C C . LEU A 1 192 ? 10.888 10.002 2.044 1.00 83.00 192 LEU A C 1
ATOM 1533 O O . LEU A 1 192 ? 11.852 9.767 1.315 1.00 83.00 192 LEU A O 1
ATOM 1537 N N . SER A 1 193 ? 10.572 11.239 2.434 1.00 80.88 193 SER A N 1
ATOM 1538 C CA . SER A 1 193 ? 11.346 12.425 2.047 1.00 80.88 193 SER A CA 1
ATOM 1539 C C . SER A 1 193 ? 12.634 12.622 2.856 1.00 80.88 193 SER A C 1
ATOM 1541 O O . SER A 1 193 ? 13.484 13.411 2.443 1.00 80.88 193 SER A O 1
ATOM 1543 N N . GLY A 1 194 ? 12.814 11.878 3.956 1.00 59.94 194 GLY A N 1
ATOM 1544 C CA . GLY A 1 194 ? 14.017 11.933 4.791 1.00 59.94 194 GLY A CA 1
ATOM 1545 C C . GLY A 1 194 ? 14.225 13.281 5.489 1.00 59.94 194 GLY A C 1
ATOM 1546 O O . GLY A 1 194 ? 15.368 13.624 5.783 1.00 59.94 194 GLY A O 1
ATOM 1547 N N . ARG A 1 195 ? 13.145 14.044 5.700 1.00 40.12 195 ARG A N 1
ATOM 1548 C CA . ARG A 1 195 ? 13.120 15.308 6.445 1.00 40.12 195 ARG A CA 1
ATOM 1549 C C . ARG A 1 195 ? 12.227 15.183 7.668 1.00 40.12 195 ARG A C 1
ATOM 1551 O O . ARG A 1 195 ? 11.149 14.558 7.536 1.00 40.12 195 ARG A O 1
#